Protein AF-A0A316YQV9-F1 (afdb_monomer_lite)

pLDDT: mean 88.63, std 12.21, range [48.88, 98.25]

Radius of gyration: 16.69 Å; chains: 1; bounding box: 30×43×46 Å

Organism: NCBI:txid215250

Secondary structure (DSSP, 8-state):
--GGGGTT-BTT-HHHHHHHHTTSTTS-S--PPEEEEETTEEEEEETTTTEEEEEETTEEEEEEEE-TTSSTTPPPPTTPSEEEEEEETTEEEEEEE-TT-BHHHHHHHH-S-SEEE--PPPTT--TTSS-SPPEEEEEEEEBSSS---EEEEEEEE-SSTTSGGGTT-TTTGGGPBEEEEEEEE--

Structure (mmCIF, N/CA/C/O backbone):
data_AF-A0A316YQV9-F1
#
_entry.id   AF-A0A316YQV9-F1
#
loop_
_atom_site.group_PDB
_atom_site.id
_atom_site.type_symbol
_atom_site.label_atom_id
_atom_site.label_alt_id
_atom_site.label_comp_id
_atom_site.label_asym_id
_atom_site.label_entity_id
_atom_site.label_seq_id
_atom_site.pdbx_PDB_ins_code
_atom_site.Cartn_x
_atom_site.Cartn_y
_atom_site.Cartn_z
_atom_site.occupancy
_atom_site.B_iso_or_equiv
_atom_site.auth_seq_id
_atom_site.auth_comp_id
_atom_site.auth_asym_id
_atom_site.auth_atom_id
_atom_site.pdbx_PDB_model_num
ATOM 1 N N . MET A 1 1 ? -1.631 -12.277 12.515 1.00 66.25 1 MET A N 1
ATOM 2 C CA . MET A 1 1 ? -2.769 -11.379 12.224 1.00 66.25 1 MET A CA 1
ATOM 3 C C . MET A 1 1 ? -2.633 -10.887 10.793 1.00 66.25 1 MET A C 1
ATOM 5 O O . MET A 1 1 ? -1.506 -10.611 10.401 1.00 66.25 1 MET A O 1
ATOM 9 N N . SER A 1 2 ? -3.713 -10.863 10.009 1.00 80.75 2 SER A N 1
ATOM 10 C CA . SER A 1 2 ? -3.658 -10.485 8.587 1.00 80.75 2 SER A CA 1
ATOM 11 C C . SER A 1 2 ? -3.814 -8.970 8.426 1.00 80.75 2 SER A C 1
ATOM 13 O O . SER A 1 2 ? -4.620 -8.371 9.124 1.00 80.75 2 SER A O 1
ATOM 15 N N . LEU A 1 3 ? -3.083 -8.347 7.498 1.00 88.31 3 LEU A N 1
ATOM 16 C CA . LEU A 1 3 ? -3.237 -6.918 7.170 1.00 88.31 3 LEU A CA 1
ATOM 17 C C . LEU A 1 3 ? -4.689 -6.558 6.822 1.00 88.31 3 LEU A C 1
ATOM 19 O O . LEU A 1 3 ? -5.206 -5.523 7.226 1.00 88.31 3 LEU A O 1
ATOM 23 N N . VAL A 1 4 ? -5.374 -7.472 6.138 1.00 88.00 4 VAL A N 1
ATOM 24 C CA . VAL A 1 4 ? -6.757 -7.314 5.672 1.00 88.00 4 VAL A CA 1
ATOM 25 C C . VAL A 1 4 ? -7.735 -7.118 6.824 1.00 88.00 4 VAL A C 1
ATOM 27 O O . VAL A 1 4 ? -8.726 -6.415 6.668 1.00 88.00 4 VAL A O 1
ATOM 30 N N . THR A 1 5 ? -7.463 -7.706 7.996 1.00 89.06 5 THR A N 1
ATOM 31 C CA . THR A 1 5 ? -8.377 -7.609 9.145 1.00 89.06 5 THR A CA 1
ATOM 32 C C . THR A 1 5 ? -8.382 -6.226 9.784 1.00 89.06 5 THR A C 1
ATOM 34 O O . THR A 1 5 ? -9.232 -5.974 10.631 1.00 89.06 5 THR A O 1
ATOM 37 N N . LEU A 1 6 ? -7.444 -5.346 9.411 1.00 92.94 6 LEU A N 1
ATOM 38 C CA . LEU A 1 6 ? -7.419 -3.956 9.864 1.00 92.94 6 LEU A CA 1
ATOM 39 C C . LEU A 1 6 ? -8.421 -3.088 9.104 1.00 92.94 6 LEU A C 1
ATOM 41 O O . LEU A 1 6 ? -8.930 -2.123 9.665 1.00 92.94 6 LEU A O 1
ATOM 45 N N . LEU A 1 7 ? -8.729 -3.430 7.851 1.00 93.75 7 LEU A N 1
ATOM 46 C CA . LEU A 1 7 ? -9.686 -2.675 7.051 1.00 93.75 7 LEU A CA 1
ATOM 47 C C . LEU A 1 7 ? -11.073 -2.713 7.706 1.00 93.75 7 LEU A C 1
ATOM 49 O O . LEU A 1 7 ? -11.566 -3.755 8.134 1.00 93.75 7 LEU A O 1
ATOM 53 N N . GLY A 1 8 ? -11.698 -1.544 7.809 1.00 93.81 8 GLY A N 1
ATOM 54 C CA . GLY A 1 8 ? -12.971 -1.327 8.487 1.00 93.81 8 GLY A CA 1
ATOM 55 C C . GLY A 1 8 ? -12.881 -1.210 10.011 1.00 93.81 8 GLY A C 1
ATOM 56 O O . GLY A 1 8 ? -13.879 -0.822 10.628 1.00 93.81 8 GLY A O 1
ATOM 57 N N . GLN A 1 9 ? -11.728 -1.494 10.628 1.00 95.31 9 GLN A N 1
ATOM 58 C CA . GLN A 1 9 ? -11.565 -1.407 12.079 1.00 95.31 9 GLN A CA 1
ATOM 59 C C . GLN A 1 9 ? -11.477 0.045 12.564 1.00 95.31 9 GLN A C 1
ATOM 61 O O . GLN A 1 9 ? -10.898 0.892 11.875 1.00 95.31 9 GLN A O 1
ATOM 66 N N . PRO A 1 10 ? -12.004 0.351 13.763 1.00 95.81 10 PRO A N 1
ATOM 67 C CA . PRO A 1 10 ? -11.754 1.623 14.428 1.00 95.81 10 PRO A CA 1
ATOM 68 C C . PRO A 1 10 ? -10.267 1.840 14.734 1.00 95.81 10 PRO A C 1
ATOM 70 O O . PRO A 1 10 ? -9.566 0.890 15.093 1.00 95.81 10 PRO A O 1
ATOM 73 N N . GLN A 1 11 ? -9.807 3.095 14.688 1.00 93.25 11 GLN A N 1
ATOM 74 C CA . GLN A 1 11 ? -8.416 3.461 15.007 1.00 93.25 11 GLN A CA 1
ATOM 75 C C . GLN A 1 11 ? -7.956 2.965 16.387 1.00 93.25 11 GLN A C 1
ATOM 77 O O . GLN A 1 11 ? -6.829 2.504 16.522 1.00 93.25 11 GLN A O 1
ATOM 82 N N . GLY A 1 12 ? -8.830 3.018 17.395 1.00 91.94 12 GLY A N 1
ATOM 83 C CA . GLY A 1 12 ? -8.538 2.557 18.759 1.00 91.94 12 GLY A CA 1
ATOM 84 C C . GLY A 1 12 ? -8.896 1.095 19.040 1.00 91.94 12 GLY A C 1
ATOM 85 O O . GLY A 1 12 ? -9.046 0.734 20.201 1.00 91.94 12 GLY A O 1
ATOM 86 N N . SER A 1 13 ? -9.130 0.271 18.014 1.00 95.00 13 SER A N 1
ATOM 87 C CA . SER A 1 13 ? -9.494 -1.136 18.219 1.00 95.00 13 SER A CA 1
ATOM 88 C C . SER A 1 13 ? -8.312 -1.980 18.698 1.00 95.00 13 SER A C 1
ATOM 90 O O . SER A 1 13 ? -7.167 -1.756 18.300 1.00 95.00 13 SER A O 1
ATOM 92 N N . ASP A 1 14 ? -8.603 -3.027 19.475 1.00 94.06 14 ASP A N 1
ATOM 93 C CA . ASP A 1 14 ? -7.601 -4.013 19.899 1.00 94.06 14 ASP A CA 1
ATOM 94 C C . ASP A 1 14 ? -6.888 -4.661 18.711 1.00 94.06 14 ASP A C 1
ATOM 96 O O . ASP A 1 14 ? -5.727 -5.045 18.824 1.00 94.06 14 ASP A O 1
ATOM 100 N N . ASP A 1 15 ? -7.577 -4.804 17.578 1.00 92.38 15 ASP A N 1
ATOM 101 C CA . ASP A 1 15 ? -7.009 -5.398 16.374 1.00 92.38 15 ASP A CA 1
ATOM 102 C C . ASP A 1 15 ? -5.923 -4.509 15.755 1.00 92.38 15 ASP A C 1
ATOM 104 O O . ASP A 1 15 ? -4.848 -5.004 15.407 1.00 92.38 15 ASP A O 1
ATOM 108 N N . VAL A 1 16 ? -6.171 -3.197 15.677 1.00 93.12 16 VAL A N 1
ATOM 109 C CA . VAL A 1 16 ? -5.185 -2.208 15.220 1.00 93.12 16 VAL A CA 1
ATOM 110 C C . VAL A 1 16 ? -4.011 -2.141 16.194 1.00 93.12 16 VAL A C 1
ATOM 112 O O . VAL A 1 16 ? -2.866 -2.274 15.764 1.00 93.12 16 VAL A O 1
ATOM 115 N N . SER A 1 17 ? -4.275 -2.044 17.499 1.00 91.94 17 SER A N 1
ATOM 116 C CA . SER A 1 17 ? -3.229 -2.006 18.530 1.00 91.94 17 SER A CA 1
ATOM 117 C C . SER A 1 17 ? -2.356 -3.264 18.513 1.00 91.94 17 SER A C 1
ATOM 119 O O . SER A 1 17 ? -1.134 -3.163 18.432 1.00 91.94 17 SER A O 1
ATOM 121 N N . ARG A 1 18 ? -2.962 -4.464 18.488 1.00 91.69 18 ARG A N 1
ATOM 122 C CA . ARG A 1 18 ? -2.229 -5.742 18.404 1.00 91.69 18 ARG A CA 1
ATOM 123 C C . ARG A 1 18 ? -1.365 -5.820 17.154 1.00 91.69 18 ARG A C 1
ATOM 125 O O . ARG A 1 18 ? -0.243 -6.323 17.214 1.00 91.69 18 ARG A O 1
ATOM 132 N N . PHE A 1 19 ? -1.872 -5.346 16.018 1.00 92.75 19 PHE A N 1
ATOM 133 C CA . PHE A 1 19 ? -1.085 -5.316 14.796 1.00 92.75 19 PHE A CA 1
ATOM 134 C C . PHE A 1 19 ? 0.103 -4.355 14.911 1.00 92.75 19 PHE A C 1
ATOM 136 O O . PHE A 1 19 ? 1.217 -4.764 14.589 1.00 92.75 19 PHE A O 1
ATOM 143 N N . ILE A 1 20 ? -0.106 -3.134 15.409 1.00 92.25 20 ILE A N 1
ATOM 144 C CA . ILE A 1 20 ? 0.949 -2.127 15.586 1.00 92.25 20 ILE A CA 1
ATOM 145 C C . ILE A 1 20 ? 2.058 -2.657 16.499 1.00 92.25 20 ILE A C 1
ATOM 147 O O . ILE A 1 20 ? 3.212 -2.683 16.083 1.00 92.25 20 ILE A O 1
ATOM 151 N N . THR A 1 21 ? 1.717 -3.186 17.680 1.00 90.81 21 THR A N 1
ATOM 152 C CA . THR A 1 21 ? 2.691 -3.802 18.601 1.00 90.81 21 THR A CA 1
ATOM 153 C C . THR A 1 21 ? 3.470 -4.925 17.925 1.00 90.81 21 THR A C 1
ATOM 155 O O . THR A 1 21 ? 4.669 -5.084 18.130 1.00 90.81 21 THR A O 1
ATOM 158 N N . SER A 1 22 ? 2.807 -5.698 17.062 1.00 91.44 22 SER A N 1
ATOM 159 C CA . SER A 1 22 ? 3.452 -6.808 16.371 1.00 91.44 22 SER A CA 1
ATOM 160 C C . SER A 1 22 ? 4.460 -6.388 15.291 1.00 91.44 22 SER A C 1
ATOM 162 O O . SER A 1 22 ? 5.083 -7.279 14.715 1.00 91.44 22 SER A O 1
ATOM 164 N N . LEU A 1 23 ? 4.582 -5.094 14.957 1.00 90.75 23 LEU A N 1
ATOM 165 C CA . LEU A 1 23 ? 5.599 -4.575 14.032 1.00 90.75 23 LEU A CA 1
ATOM 166 C C . LEU A 1 23 ? 6.984 -4.451 14.688 1.00 90.75 23 LEU A C 1
ATOM 168 O O . LEU A 1 23 ? 7.975 -4.478 13.962 1.00 90.75 23 LEU A O 1
ATOM 172 N N . SER A 1 24 ? 7.056 -4.368 16.021 1.00 85.94 24 SER A N 1
ATOM 173 C CA . SER A 1 24 ? 8.319 -4.368 16.765 1.00 85.94 24 SER A CA 1
ATOM 174 C C . SER A 1 24 ? 9.029 -5.713 16.628 1.00 85.94 24 SER A C 1
ATOM 176 O O . SER A 1 24 ? 8.455 -6.758 16.938 1.00 85.94 24 SER A O 1
ATOM 178 N N . SER A 1 25 ? 10.296 -5.690 16.210 1.00 68.81 25 SER A N 1
ATOM 179 C CA . SER A 1 25 ? 11.142 -6.883 16.054 1.00 68.81 25 SER A CA 1
ATOM 180 C C . SER A 1 25 ? 11.357 -7.658 17.358 1.00 68.81 25 SER A C 1
ATOM 182 O O . SER A 1 25 ? 11.486 -8.879 17.314 1.00 68.81 25 SER A O 1
ATOM 184 N N . ASP A 1 26 ? 11.330 -6.967 18.502 1.00 61.91 26 ASP A N 1
ATOM 185 C CA . ASP A 1 26 ? 11.661 -7.540 19.815 1.00 61.91 26 ASP A CA 1
ATOM 186 C C . ASP A 1 26 ? 10.435 -7.774 20.714 1.00 61.91 26 ASP A C 1
ATOM 188 O O . ASP A 1 26 ? 10.574 -8.226 21.846 1.00 61.91 26 ASP A O 1
ATOM 192 N N . GLY A 1 27 ? 9.222 -7.458 20.242 1.00 56.97 27 GLY A N 1
ATOM 193 C CA . GLY A 1 27 ? 7.980 -7.611 21.017 1.00 56.97 27 GLY A CA 1
ATOM 194 C C . GLY A 1 27 ? 7.844 -6.716 22.262 1.00 56.97 27 GLY A C 1
ATOM 195 O O . GLY A 1 27 ? 6.796 -6.761 22.898 1.00 56.97 27 GLY A O 1
ATOM 196 N N . ASP A 1 28 ? 8.860 -5.906 22.579 1.00 54.47 28 ASP A N 1
ATOM 197 C CA . ASP A 1 28 ? 8.975 -5.117 23.821 1.00 54.47 28 ASP A CA 1
ATOM 198 C 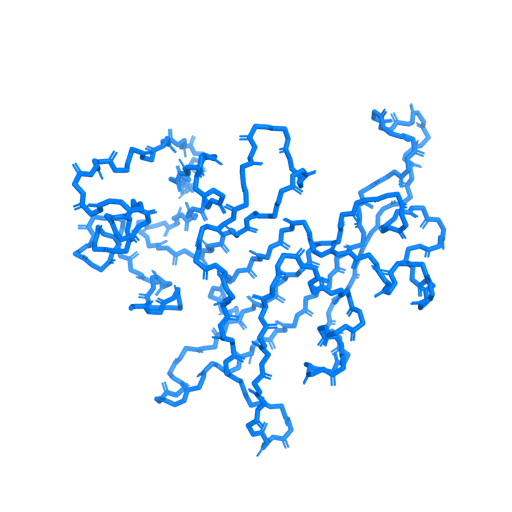C . ASP A 1 28 ? 9.102 -3.595 23.571 1.00 54.47 28 ASP A C 1
ATOM 200 O O . ASP A 1 28 ? 9.344 -2.810 24.482 1.00 54.47 28 ASP A O 1
ATOM 204 N N . GLY A 1 29 ? 8.958 -3.159 22.313 1.00 64.62 29 GLY A N 1
ATOM 205 C CA . GLY A 1 29 ? 9.002 -1.746 21.925 1.00 64.62 29 GLY A CA 1
ATOM 206 C C . GLY A 1 29 ? 7.620 -1.200 21.577 1.00 64.62 29 GLY A C 1
ATOM 207 O O . GLY A 1 29 ? 6.919 -1.791 20.750 1.00 64.62 29 GLY A O 1
ATOM 208 N N . ASP A 1 30 ? 7.255 -0.053 22.152 1.00 77.19 30 ASP A N 1
ATOM 209 C CA . ASP A 1 30 ? 6.085 0.713 21.721 1.00 77.19 30 ASP A CA 1
ATOM 210 C C . ASP A 1 30 ? 6.327 1.261 20.308 1.00 77.19 30 ASP A C 1
ATOM 212 O O . ASP A 1 30 ? 7.205 2.095 20.075 1.00 77.19 30 ASP A O 1
ATOM 216 N N . VAL A 1 31 ? 5.545 0.781 19.338 1.00 87.00 31 VAL A N 1
ATOM 217 C CA . VAL A 1 31 ? 5.539 1.349 17.987 1.00 87.00 31 VAL A CA 1
ATOM 218 C C . VAL A 1 31 ? 4.699 2.613 18.006 1.00 87.00 31 VAL A C 1
ATOM 220 O O . VAL A 1 31 ? 3.469 2.566 17.990 1.00 87.00 31 VAL A O 1
ATOM 223 N N . GLU A 1 32 ? 5.369 3.758 18.013 1.00 87.88 32 GLU A N 1
ATOM 224 C CA . GLU A 1 32 ? 4.699 5.045 17.901 1.00 87.88 32 GLU A CA 1
ATOM 225 C C . GLU A 1 32 ? 4.292 5.309 16.442 1.00 87.88 32 GLU A C 1
ATOM 227 O O . GLU A 1 32 ? 5.115 5.275 15.517 1.00 87.88 32 GLU A O 1
ATOM 232 N N . LEU A 1 33 ? 2.999 5.572 16.228 1.00 93.31 33 LEU A N 1
ATOM 233 C CA . LEU A 1 33 ? 2.487 6.056 14.950 1.00 93.31 33 LEU A CA 1
ATOM 234 C C . LEU A 1 33 ? 2.386 7.581 14.981 1.00 93.31 33 LEU A C 1
ATOM 236 O O . LEU A 1 33 ? 1.663 8.151 15.795 1.00 93.31 33 LEU A O 1
ATOM 240 N N . ALA A 1 34 ? 3.036 8.242 14.028 1.00 95.88 34 ALA A N 1
ATOM 241 C CA . ALA A 1 34 ? 2.819 9.654 13.769 1.00 95.88 34 ALA A CA 1
ATOM 242 C C . ALA A 1 34 ? 1.417 9.859 13.175 1.00 95.88 34 ALA A C 1
ATOM 244 O O . ALA A 1 34 ? 1.110 9.327 12.099 1.00 95.88 34 ALA A O 1
ATOM 245 N N . VAL A 1 35 ? 0.591 10.650 13.865 1.00 96.56 35 VAL A N 1
ATOM 246 C CA . VAL A 1 35 ? -0.779 10.975 13.451 1.00 96.56 35 VAL A CA 1
ATOM 247 C C . VAL A 1 35 ? -0.815 12.318 12.719 1.00 96.56 35 VAL A C 1
ATOM 249 O O . VAL A 1 35 ? -0.251 13.307 13.187 1.00 96.56 35 VAL A O 1
ATOM 252 N N . LYS A 1 36 ? -1.482 12.361 11.563 1.00 96.81 36 LYS A N 1
ATOM 253 C CA . LYS A 1 36 ? -1.760 13.587 10.801 1.00 96.81 36 LYS A CA 1
ATOM 254 C C . LYS A 1 36 ? -3.230 13.637 10.409 1.00 96.81 36 LYS A C 1
ATOM 256 O O . LYS A 1 36 ? -3.746 12.673 9.854 1.00 96.81 36 LYS A O 1
ATOM 261 N N . GLU A 1 37 ? -3.879 14.769 10.644 1.00 95.94 37 GLU A N 1
ATOM 262 C CA . GLU A 1 37 ? -5.308 14.949 10.385 1.00 95.94 37 GLU A CA 1
ATOM 263 C C . GLU A 1 37 ? -5.544 15.907 9.214 1.00 95.94 37 GLU A C 1
ATOM 265 O O . GLU A 1 37 ? -5.004 17.013 9.167 1.00 95.94 37 GLU A O 1
ATOM 270 N N . TYR A 1 38 ? -6.384 15.471 8.280 1.00 93.50 38 TYR A N 1
ATOM 271 C CA . TYR A 1 38 ? -6.867 16.222 7.127 1.00 93.50 38 TYR A CA 1
ATOM 272 C C . TYR A 1 38 ? -8.366 15.937 6.972 1.00 93.50 38 TYR A C 1
ATOM 274 O O . TYR A 1 38 ? -8.732 15.047 6.205 1.00 93.50 38 TYR A O 1
ATOM 282 N N . PRO A 1 39 ? -9.251 16.638 7.707 1.00 91.75 39 PRO A N 1
ATOM 283 C CA . PRO A 1 39 ? -10.670 16.297 7.762 1.00 91.75 39 PRO A CA 1
ATOM 284 C C . PRO A 1 39 ? -11.294 16.084 6.369 1.00 91.75 39 PRO A C 1
ATOM 286 O O . PRO A 1 39 ? -11.125 16.949 5.504 1.00 91.75 39 PRO A O 1
ATOM 289 N N . PRO A 1 40 ? -12.008 14.961 6.136 1.00 93.25 40 PRO A N 1
ATOM 290 C CA . PRO A 1 40 ? -12.483 13.962 7.112 1.00 93.25 40 PRO A CA 1
ATOM 291 C C . PRO A 1 40 ? -11.531 12.771 7.372 1.00 93.25 40 PRO A C 1
ATOM 293 O O . PRO A 1 40 ? -11.956 11.764 7.942 1.00 93.25 40 PRO A O 1
ATOM 296 N N . VAL A 1 41 ? -10.275 12.861 6.938 1.00 96.25 41 VAL A N 1
ATOM 297 C CA . VAL A 1 41 ? -9.299 11.766 6.923 1.00 96.25 41 VAL A CA 1
ATOM 298 C C . VAL A 1 41 ? -8.228 11.946 8.002 1.00 96.25 41 VAL A C 1
ATOM 300 O O . VAL A 1 41 ? -7.713 13.042 8.209 1.00 96.25 41 VAL A O 1
ATOM 303 N N . THR A 1 42 ? -7.832 10.852 8.645 1.00 97.50 42 THR A N 1
ATOM 304 C CA . THR A 1 42 ? -6.701 10.796 9.578 1.00 97.50 42 THR A CA 1
ATOM 305 C C . THR A 1 42 ? -5.713 9.739 9.112 1.00 97.50 42 THR A C 1
ATOM 307 O O . THR A 1 42 ? -6.103 8.622 8.793 1.00 97.50 42 THR A O 1
ATOM 310 N N . TYR A 1 43 ? -4.426 10.063 9.104 1.00 97.56 43 TYR A N 1
ATOM 311 C CA . TYR A 1 43 ? -3.350 9.118 8.827 1.00 97.56 43 TYR A CA 1
ATOM 312 C C . TYR A 1 43 ? -2.614 8.784 10.116 1.00 97.56 43 TYR A C 1
ATOM 314 O O . TYR A 1 43 ? -2.213 9.696 10.834 1.00 97.56 43 TYR A O 1
ATOM 322 N N . ALA A 1 44 ? -2.387 7.500 10.381 1.00 97.38 44 ALA A N 1
ATOM 323 C CA . ALA A 1 44 ? -1.486 7.026 11.426 1.00 97.38 44 ALA A CA 1
ATOM 324 C C . ALA A 1 44 ? -0.365 6.216 10.765 1.00 97.38 44 ALA A C 1
ATOM 326 O O . ALA A 1 44 ? -0.622 5.196 10.130 1.00 97.38 44 ALA A O 1
ATOM 327 N N . SER A 1 45 ? 0.874 6.691 10.863 1.00 97.12 45 SER A N 1
ATOM 328 C CA . SER A 1 45 ? 1.983 6.183 10.046 1.00 97.12 45 SER A CA 1
ATOM 329 C C . SER A 1 45 ? 3.252 5.941 10.848 1.00 97.12 45 SER A C 1
ATOM 331 O O . SER A 1 45 ? 3.554 6.679 11.781 1.00 97.12 45 SER A O 1
ATOM 333 N N . SER A 1 46 ? 4.031 4.938 10.452 1.00 96.31 46 SER A N 1
ATOM 334 C CA . SER A 1 46 ? 5.381 4.714 10.965 1.00 96.31 46 SER A CA 1
ATOM 335 C C . SER A 1 46 ? 6.336 4.535 9.797 1.00 96.31 46 SER A C 1
ATOM 337 O O . SER A 1 46 ? 6.334 3.502 9.126 1.00 96.31 46 SER A O 1
ATOM 339 N N . GLN A 1 47 ? 7.168 5.551 9.560 1.00 95.31 47 GLN A N 1
ATOM 340 C CA . GLN A 1 47 ? 8.188 5.494 8.511 1.00 95.31 47 GLN A CA 1
ATOM 341 C C . GLN A 1 47 ? 9.223 4.404 8.800 1.00 95.31 47 GLN A C 1
ATOM 343 O O . GLN A 1 47 ? 9.640 3.699 7.885 1.00 95.31 47 GLN A O 1
ATOM 348 N N . GLU A 1 48 ? 9.561 4.209 10.077 1.00 94.75 48 GLU A N 1
ATOM 349 C CA . GLU A 1 48 ? 10.496 3.181 10.543 1.00 94.75 48 GLU A CA 1
ATOM 350 C C . GLU A 1 48 ? 9.999 1.751 10.286 1.00 94.75 48 GLU A C 1
ATOM 352 O O . GLU A 1 48 ? 10.811 0.850 10.096 1.00 94.75 48 GLU A O 1
ATOM 357 N N . HIS A 1 49 ? 8.679 1.552 10.219 1.00 95.75 49 HIS A N 1
ATOM 358 C CA . HIS A 1 49 ? 8.060 0.252 9.941 1.00 95.75 49 HIS A CA 1
ATOM 359 C C . HIS A 1 49 ? 7.406 0.185 8.556 1.00 95.75 49 HIS A C 1
ATOM 361 O O . HIS A 1 49 ? 6.675 -0.762 8.271 1.00 95.75 49 HIS A O 1
ATOM 367 N N . GLY A 1 50 ? 7.634 1.179 7.693 1.00 96.31 50 GLY A N 1
ATOM 368 C CA . GLY A 1 50 ? 7.154 1.155 6.315 1.00 96.31 50 GLY A CA 1
ATOM 369 C C . GLY A 1 50 ? 5.637 1.007 6.179 1.00 96.31 50 GLY A C 1
ATOM 370 O O . GLY A 1 50 ? 5.195 0.280 5.293 1.00 96.31 50 GLY A O 1
ATOM 371 N N . ILE A 1 51 ? 4.838 1.631 7.055 1.00 97.19 51 ILE A N 1
ATOM 372 C CA . ILE A 1 51 ? 3.373 1.494 7.028 1.00 97.19 51 ILE A CA 1
ATOM 373 C C . ILE A 1 51 ? 2.630 2.811 7.280 1.00 97.19 51 ILE A C 1
ATOM 375 O O . ILE A 1 51 ? 3.015 3.606 8.141 1.00 97.19 51 ILE A O 1
ATOM 379 N N . SER A 1 52 ? 1.534 3.021 6.553 1.00 97.94 52 SER A N 1
ATOM 380 C CA . SER A 1 52 ? 0.556 4.085 6.788 1.00 97.94 52 SER A CA 1
ATOM 381 C C . SER A 1 52 ? -0.852 3.501 6.855 1.00 97.94 52 SER A C 1
ATOM 383 O O . SER A 1 52 ? -1.226 2.689 6.014 1.00 97.94 52 SER A O 1
ATOM 385 N N . LEU A 1 53 ? -1.640 3.912 7.844 1.00 97.94 53 LEU A N 1
ATOM 386 C CA . LEU A 1 53 ? -3.054 3.577 7.979 1.00 97.94 53 LEU A CA 1
ATOM 387 C C . LEU A 1 53 ? -3.877 4.838 7.723 1.00 97.94 53 LEU A C 1
ATOM 389 O O . LEU A 1 53 ? -3.699 5.839 8.418 1.00 97.94 53 LEU A O 1
ATOM 393 N N . GLN A 1 54 ? -4.790 4.786 6.757 1.00 98.00 54 GLN A N 1
ATOM 394 C CA . GLN A 1 54 ? -5.749 5.851 6.489 1.00 98.00 54 GLN A CA 1
ATOM 395 C C . GLN A 1 54 ? -7.080 5.528 7.162 1.00 98.00 54 GLN A C 1
ATOM 397 O O . GLN A 1 54 ? -7.679 4.484 6.902 1.00 98.00 54 GLN A O 1
ATOM 402 N N . PHE A 1 55 ? -7.577 6.452 7.973 1.00 97.31 55 PHE A N 1
ATOM 403 C CA . PHE A 1 55 ? -8.878 6.393 8.620 1.00 97.31 55 PHE A CA 1
ATOM 404 C C . PHE A 1 55 ? -9.803 7.454 8.040 1.00 97.31 55 PHE A C 1
ATOM 406 O O . PHE A 1 55 ? -9.432 8.617 7.933 1.00 97.31 55 PHE A O 1
ATOM 413 N N . GLU A 1 56 ? -11.030 7.066 7.724 1.00 96.31 56 GLU A N 1
ATOM 414 C CA . GLU A 1 56 ? -12.109 7.980 7.358 1.00 96.31 56 GLU A CA 1
ATOM 415 C C . GLU A 1 56 ? -13.330 7.619 8.195 1.00 96.31 56 GLU A C 1
ATOM 417 O O . GLU A 1 56 ? -13.628 6.435 8.389 1.00 96.31 56 GLU A O 1
ATOM 422 N N . GLN A 1 57 ? -14.006 8.629 8.752 1.00 93.75 57 GLN A N 1
ATOM 423 C CA . GLN A 1 57 ? -15.120 8.421 9.690 1.00 93.75 57 GLN A CA 1
ATOM 424 C C . GLN A 1 57 ? -14.739 7.477 10.853 1.00 93.75 57 GLN A C 1
ATOM 426 O O . GLN A 1 57 ? -15.541 6.673 11.328 1.00 93.75 57 GLN A O 1
ATOM 431 N N . GLY A 1 58 ? -13.477 7.549 11.291 1.00 92.88 58 GLY A N 1
ATOM 432 C CA . GLY A 1 58 ? -12.927 6.745 12.383 1.00 92.88 58 GLY A CA 1
ATOM 433 C C . GLY A 1 58 ? -12.627 5.281 12.044 1.00 92.88 58 GLY A C 1
ATOM 434 O O . GLY A 1 58 ? -12.207 4.552 12.941 1.00 92.88 58 GLY A O 1
ATOM 435 N N . ARG A 1 59 ? -12.812 4.835 10.793 1.00 96.00 59 ARG A N 1
ATOM 436 C CA . ARG A 1 59 ? -12.546 3.455 10.347 1.00 96.00 59 ARG A CA 1
ATOM 437 C C . ARG A 1 59 ? -11.412 3.397 9.336 1.00 96.00 59 ARG A C 1
ATOM 439 O O . ARG A 1 59 ? -11.322 4.265 8.474 1.00 96.00 59 ARG A O 1
ATOM 446 N N . CYS A 1 60 ? -10.574 2.367 9.426 1.00 96.62 60 CYS A N 1
ATOM 447 C CA . CYS A 1 60 ? -9.470 2.160 8.495 1.00 96.62 60 CYS A CA 1
ATOM 448 C C . CYS A 1 60 ? -10.012 1.874 7.087 1.00 96.62 60 CYS A C 1
ATOM 450 O O . CYS A 1 60 ? -10.682 0.865 6.874 1.00 96.62 60 CYS A O 1
ATOM 452 N N . GLN A 1 61 ? -9.744 2.770 6.143 1.00 96.44 61 GLN A N 1
ATOM 453 C CA . GLN A 1 61 ? -10.168 2.647 4.748 1.00 96.44 61 GLN A CA 1
ATOM 454 C C . GLN A 1 61 ? -9.064 2.107 3.854 1.00 96.44 61 GLN A C 1
ATOM 456 O O . GLN A 1 61 ? -9.362 1.398 2.895 1.00 96.44 61 GLN A O 1
ATOM 461 N N . ALA A 1 62 ? -7.810 2.450 4.159 1.00 97.00 62 ALA A N 1
ATOM 462 C CA . ALA A 1 62 ? -6.665 2.038 3.370 1.00 97.00 62 ALA A CA 1
ATOM 463 C C . ALA A 1 62 ? -5.421 1.797 4.229 1.00 97.00 62 ALA A C 1
ATOM 465 O O . ALA A 1 62 ? -5.264 2.373 5.310 1.00 97.00 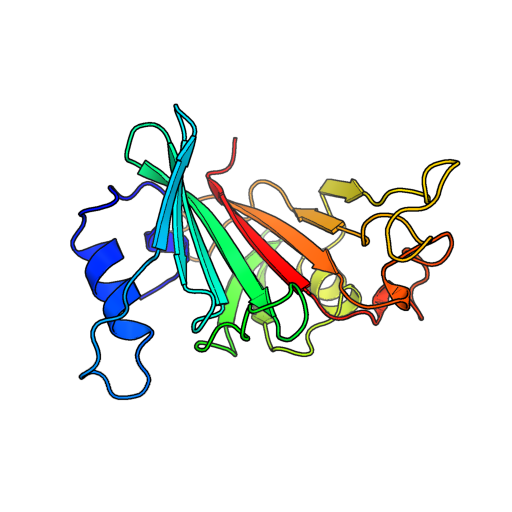62 ALA A O 1
ATOM 466 N N . ILE A 1 63 ? -4.544 0.937 3.724 1.00 97.50 63 ILE A N 1
ATOM 467 C CA . ILE A 1 63 ? -3.260 0.575 4.314 1.00 97.50 63 ILE A CA 1
ATOM 468 C C . ILE A 1 63 ? -2.210 0.678 3.218 1.00 97.50 63 ILE A C 1
ATOM 470 O O . ILE A 1 63 ? -2.297 -0.059 2.237 1.00 97.50 63 ILE A O 1
ATOM 474 N N . ASP A 1 64 ? -1.206 1.524 3.419 1.00 98.25 64 ASP A N 1
ATOM 475 C CA . ASP A 1 64 ? -0.038 1.601 2.547 1.00 98.25 64 ASP A CA 1
ATOM 476 C C . ASP A 1 64 ? 1.135 0.868 3.189 1.00 98.25 64 ASP A C 1
ATOM 478 O O . ASP A 1 64 ? 1.490 1.123 4.342 1.00 98.25 64 ASP A O 1
ATOM 482 N N . LEU A 1 65 ? 1.763 -0.014 2.420 1.00 98.00 65 LEU A N 1
ATOM 483 C CA . LEU A 1 65 ? 3.022 -0.668 2.743 1.00 98.00 65 LEU A CA 1
ATOM 484 C C . LEU A 1 65 ? 4.113 -0.061 1.875 1.00 98.00 65 LEU A C 1
ATOM 486 O O . LEU A 1 65 ? 3.940 0.080 0.664 1.00 98.00 65 LEU A O 1
ATOM 490 N N . TYR A 1 66 ? 5.255 0.238 2.476 1.00 98.06 66 TYR A N 1
ATOM 491 C CA . TYR A 1 66 ? 6.389 0.836 1.791 1.00 98.06 66 TYR A CA 1
ATOM 492 C C . TYR A 1 66 ? 7.520 -0.170 1.635 1.00 98.06 66 TYR A C 1
ATOM 494 O O . TYR A 1 66 ? 7.831 -0.955 2.531 1.00 98.06 66 TYR A O 1
ATOM 502 N N . ASN A 1 67 ? 8.164 -0.109 0.479 1.00 97.56 67 ASN A N 1
ATOM 503 C CA . ASN A 1 67 ? 9.425 -0.774 0.214 1.00 97.56 67 ASN A CA 1
ATOM 504 C C . ASN A 1 67 ? 10.588 0.196 0.464 1.00 97.56 67 ASN A C 1
ATOM 506 O O . ASN A 1 67 ? 10.432 1.419 0.402 1.00 97.56 67 ASN A O 1
ATOM 510 N N . GLU A 1 68 ? 11.787 -0.338 0.675 1.00 93.50 68 GLU A N 1
ATOM 511 C CA . GLU A 1 68 ? 12.987 0.472 0.871 1.00 93.50 68 GLU A CA 1
ATOM 512 C C . GLU A 1 68 ? 13.213 1.443 -0.299 1.00 93.50 68 GLU A C 1
ATOM 514 O O . GLU A 1 68 ? 13.162 1.063 -1.471 1.00 93.50 68 GLU A O 1
ATOM 519 N N . GLY A 1 69 ? 13.458 2.719 0.003 1.00 89.25 69 GLY A N 1
ATOM 520 C CA . GLY A 1 69 ? 13.733 3.732 -1.019 1.00 89.25 69 GLY A CA 1
ATOM 521 C C . GLY A 1 69 ? 12.519 4.150 -1.858 1.00 89.25 69 GLY A C 1
ATOM 522 O O . GLY A 1 69 ? 12.688 4.893 -2.824 1.00 89.25 69 GLY A O 1
ATOM 523 N N . ALA A 1 70 ? 11.304 3.716 -1.505 1.00 90.00 70 ALA A N 1
ATOM 524 C CA . ALA A 1 70 ? 10.077 4.186 -2.149 1.00 90.00 70 ALA A CA 1
ATOM 525 C C . ALA A 1 70 ? 9.819 5.680 -1.887 1.00 90.00 70 ALA A C 1
ATOM 527 O O . ALA A 1 70 ? 9.436 6.421 -2.791 1.00 90.00 70 ALA A O 1
ATOM 528 N N . ALA A 1 71 ? 10.086 6.133 -0.660 1.00 89.19 71 ALA A N 1
ATOM 529 C CA . ALA A 1 71 ? 9.960 7.522 -0.241 1.00 89.19 71 ALA A CA 1
ATOM 530 C C . ALA A 1 71 ? 11.043 7.877 0.788 1.00 89.19 71 ALA A C 1
ATOM 532 O O . ALA A 1 71 ? 11.507 7.031 1.552 1.00 89.19 71 ALA A O 1
ATOM 533 N N . LYS A 1 72 ? 11.462 9.148 0.822 1.00 91.06 72 LYS A N 1
ATOM 534 C CA . LYS A 1 72 ? 12.509 9.613 1.745 1.00 91.06 72 LYS A CA 1
ATOM 535 C C . LYS A 1 72 ? 12.077 9.385 3.198 1.00 91.06 72 LYS A C 1
ATOM 537 O O . LYS A 1 72 ? 11.030 9.883 3.599 1.00 91.06 72 LYS A O 1
ATOM 542 N N . GLY A 1 73 ? 12.911 8.684 3.966 1.00 92.38 73 GLY A N 1
ATOM 543 C CA . GLY A 1 73 ? 12.675 8.376 5.382 1.00 92.38 73 GLY A CA 1
ATOM 544 C C . GLY A 1 73 ? 11.895 7.084 5.631 1.00 92.38 73 GLY A C 1
ATOM 545 O O . GLY A 1 73 ? 11.933 6.577 6.743 1.00 92.38 73 GLY A O 1
ATOM 546 N N . TRP A 1 74 ? 11.252 6.510 4.612 1.00 94.94 74 TRP A N 1
ATOM 547 C CA . TRP A 1 74 ? 10.481 5.278 4.762 1.00 94.94 74 TRP A CA 1
ATOM 548 C C . TRP A 1 74 ? 11.372 4.043 4.633 1.00 94.94 74 TRP A C 1
ATOM 550 O O . TRP A 1 74 ? 12.092 3.878 3.642 1.00 94.94 74 TRP A O 1
ATOM 560 N N . LYS A 1 75 ? 11.304 3.171 5.638 1.00 96.06 75 LYS A N 1
ATOM 561 C CA . LYS A 1 75 ? 11.918 1.843 5.632 1.00 96.06 75 LYS A CA 1
ATOM 562 C C . LYS A 1 75 ? 10.997 0.822 4.968 1.00 96.06 75 LYS A C 1
ATOM 564 O O . LYS A 1 75 ? 9.828 1.090 4.697 1.00 96.06 75 LYS A O 1
ATOM 569 N N . CYS A 1 76 ? 11.557 -0.350 4.688 1.00 96.81 76 CYS A N 1
ATOM 570 C CA . CYS A 1 76 ? 10.795 -1.475 4.168 1.00 96.81 76 CYS A CA 1
ATOM 571 C C . CYS A 1 76 ? 9.851 -2.028 5.241 1.00 96.81 76 CYS A C 1
ATOM 573 O O . CYS A 1 76 ? 10.236 -2.138 6.406 1.00 96.81 76 CYS A O 1
ATOM 575 N N . PHE A 1 77 ? 8.640 -2.408 4.841 1.00 96.50 77 PHE A N 1
ATOM 576 C CA . PHE A 1 77 ? 7.683 -3.072 5.714 1.00 96.50 77 PHE A CA 1
ATOM 577 C C . PHE A 1 77 ? 8.302 -4.344 6.336 1.00 96.50 77 PHE A C 1
ATOM 579 O O . PHE A 1 77 ? 8.711 -5.248 5.601 1.00 96.50 77 PHE A O 1
ATOM 586 N N . PRO A 1 78 ? 8.378 -4.462 7.676 1.00 94.62 78 PRO A N 1
ATOM 587 C CA . PRO A 1 78 ? 9.209 -5.472 8.336 1.00 94.62 78 PRO A CA 1
ATOM 588 C C . PRO A 1 78 ? 8.621 -6.888 8.308 1.00 94.62 78 PRO A C 1
ATOM 590 O O . PRO A 1 78 ? 9.299 -7.834 8.692 1.00 94.62 78 PRO A O 1
ATOM 593 N N . LYS A 1 79 ? 7.370 -7.066 7.860 1.00 93.81 79 LYS A N 1
ATOM 594 C CA . LYS A 1 79 ? 6.695 -8.378 7.812 1.00 93.81 79 LYS A CA 1
ATOM 595 C C . LYS A 1 79 ? 6.679 -9.011 6.423 1.00 93.81 79 LYS A C 1
ATOM 597 O O . LYS A 1 79 ? 5.728 -9.709 6.075 1.00 93.81 79 LYS A O 1
ATOM 602 N N . LEU A 1 80 ? 7.712 -8.747 5.628 1.00 94.50 80 LEU A N 1
ATOM 603 C CA . LEU A 1 80 ? 7.963 -9.477 4.389 1.00 94.50 80 LEU A CA 1
ATOM 604 C C . LEU A 1 80 ? 8.738 -10.781 4.690 1.00 94.50 80 LEU A C 1
ATOM 606 O O . LEU A 1 80 ? 9.576 -10.780 5.592 1.00 94.50 80 LEU A O 1
ATOM 610 N N . PRO A 1 81 ? 8.507 -11.877 3.942 1.00 95.81 81 PRO A N 1
ATOM 611 C CA . PRO A 1 81 ? 7.534 -12.003 2.859 1.00 95.81 81 PRO A CA 1
ATOM 612 C C . PRO A 1 81 ? 6.083 -11.977 3.358 1.00 95.81 81 PRO A C 1
ATOM 614 O O . PRO A 1 81 ? 5.738 -12.626 4.345 1.00 95.81 81 PRO A O 1
ATOM 617 N N . TRP A 1 82 ? 5.215 -11.258 2.646 1.00 92.94 82 TRP A N 1
ATOM 618 C CA . TRP A 1 82 ? 3.781 -11.239 2.921 1.00 92.94 82 TRP A CA 1
ATOM 619 C C . TRP A 1 82 ? 3.037 -12.099 1.900 1.00 92.94 82 TRP A C 1
ATOM 621 O O . TRP A 1 82 ? 3.174 -11.913 0.696 1.00 92.94 82 TRP A O 1
ATOM 631 N N . THR A 1 83 ? 2.244 -13.059 2.375 1.00 91.62 83 THR A N 1
ATOM 632 C CA . THR A 1 83 ? 1.437 -13.923 1.506 1.00 91.62 83 THR A CA 1
ATOM 633 C C . THR A 1 83 ? 0.046 -13.334 1.294 1.00 91.62 83 THR A C 1
ATOM 635 O O . THR A 1 83 ? -0.731 -13.189 2.241 1.00 91.62 83 THR A O 1
ATOM 638 N N . LEU A 1 84 ? -0.274 -13.044 0.036 1.00 88.69 84 LEU A N 1
ATOM 639 C CA . LEU A 1 84 ? -1.598 -12.674 -0.434 1.00 88.69 84 LEU A CA 1
ATOM 640 C C . LEU A 1 84 ? -2.243 -13.892 -1.098 1.00 88.69 84 LEU A C 1
ATOM 642 O O . LEU A 1 84 ? -1.873 -14.269 -2.210 1.00 88.69 84 LEU A O 1
ATOM 646 N N . THR A 1 85 ? -3.224 -14.493 -0.436 1.00 89.00 85 THR A N 1
ATOM 647 C CA . THR A 1 85 ? -4.046 -15.537 -1.054 1.00 89.00 85 THR A CA 1
ATOM 648 C C . THR A 1 85 ? -5.312 -14.901 -1.618 1.00 89.00 85 THR A C 1
ATOM 650 O O . THR A 1 85 ? -6.037 -14.209 -0.898 1.00 89.00 85 THR A O 1
ATOM 653 N N . THR A 1 86 ? -5.577 -15.118 -2.903 1.00 86.69 86 THR A N 1
ATOM 654 C CA . THR A 1 86 ? -6.715 -14.537 -3.622 1.00 86.69 86 THR A CA 1
ATOM 655 C C . THR A 1 86 ? -7.367 -15.536 -4.577 1.00 86.69 86 THR A C 1
ATOM 657 O O . THR A 1 86 ? -6.803 -16.590 -4.838 1.00 86.69 86 THR A O 1
ATOM 660 N N . SER A 1 87 ? -8.560 -15.237 -5.094 1.00 83.62 87 SER A N 1
ATOM 661 C CA . SER A 1 87 ? -9.206 -16.018 -6.153 1.00 83.62 87 SER A CA 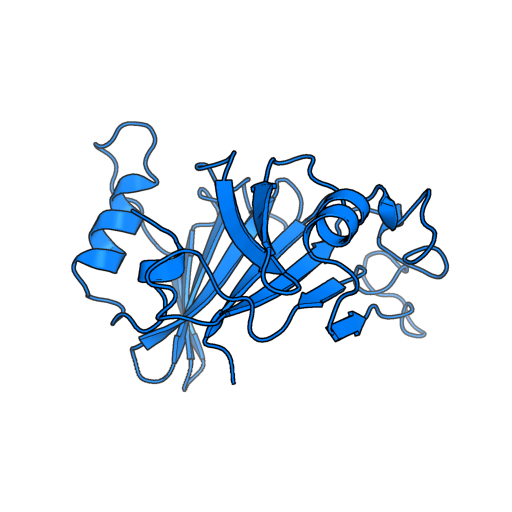1
ATOM 662 C C . SER A 1 87 ? -9.230 -15.223 -7.455 1.00 83.62 87 SER A C 1
ATOM 664 O O . SER A 1 87 ? -9.871 -14.173 -7.530 1.00 83.62 87 SER A O 1
ATOM 666 N N . VAL A 1 88 ? -8.563 -15.740 -8.487 1.00 78.62 88 VAL A N 1
ATOM 667 C CA . VAL A 1 88 ? -8.553 -15.176 -9.844 1.00 78.62 88 VAL A CA 1
ATOM 668 C C . VAL A 1 88 ? -9.181 -16.199 -10.782 1.00 78.62 88 VAL A C 1
ATOM 670 O O . VAL A 1 88 ? -8.694 -17.322 -10.891 1.00 78.62 88 VAL A O 1
ATOM 673 N N . SER A 1 89 ? -10.264 -15.822 -11.470 1.00 79.50 89 SER A N 1
ATOM 674 C CA . SER A 1 89 ? -11.026 -16.728 -12.354 1.00 79.50 89 SER A CA 1
ATOM 675 C C . SER A 1 89 ? -11.410 -18.054 -11.671 1.00 79.50 89 SER A C 1
ATOM 677 O O . SER A 1 89 ? -11.156 -19.133 -12.207 1.00 79.50 89 SER A O 1
ATOM 679 N N . ASP A 1 90 ? -11.959 -17.961 -10.455 1.00 78.62 90 ASP A N 1
ATOM 680 C CA . ASP A 1 90 ? -12.382 -19.089 -9.605 1.00 78.62 90 ASP A CA 1
ATOM 681 C C . ASP A 1 90 ? -11.267 -20.073 -9.209 1.00 78.62 90 ASP A C 1
ATOM 683 O O . ASP A 1 90 ? -11.535 -21.186 -8.751 1.00 78.62 90 ASP A O 1
ATOM 687 N N . LYS A 1 91 ? -10.002 -19.667 -9.356 1.00 82.25 91 LYS A N 1
ATOM 688 C CA . LYS A 1 91 ? -8.840 -20.429 -8.899 1.00 82.25 91 LYS A CA 1
ATOM 689 C C . LYS A 1 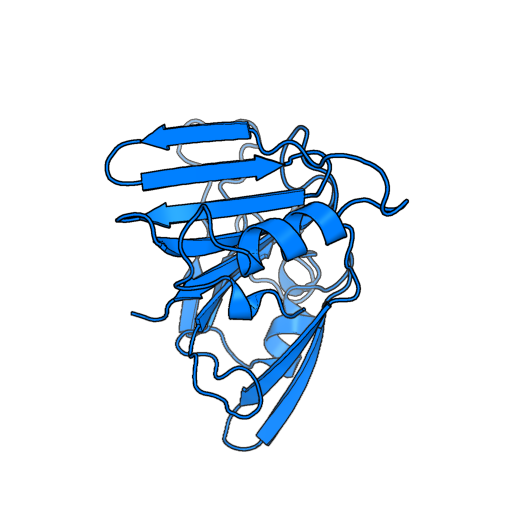91 ? -8.128 -19.678 -7.795 1.00 82.25 91 LYS A C 1
ATOM 691 O O . LYS A 1 91 ? -7.763 -18.515 -7.969 1.00 82.25 91 LYS A O 1
ATOM 696 N N . GLU A 1 92 ? -7.867 -20.376 -6.696 1.00 87.56 92 GLU A N 1
ATOM 697 C CA . GLU A 1 92 ? -7.007 -19.858 -5.641 1.00 87.56 92 GLU A CA 1
ATOM 698 C C . GLU A 1 92 ? -5.595 -19.622 -6.191 1.00 87.56 92 GLU A C 1
ATOM 700 O O . GLU A 1 92 ? -5.006 -20.484 -6.846 1.00 87.56 92 GLU A O 1
ATOM 705 N N . GLN A 1 93 ? -5.087 -18.424 -5.945 1.00 88.69 93 GLN A N 1
ATOM 706 C CA . GLN A 1 93 ? -3.751 -17.965 -6.268 1.00 88.69 93 GLN A CA 1
ATOM 707 C C . GLN A 1 93 ? -3.072 -17.517 -4.980 1.00 88.69 93 GLN A C 1
ATOM 709 O O . GLN A 1 93 ? -3.698 -16.916 -4.105 1.00 88.69 93 GLN A O 1
ATOM 714 N N . MET A 1 94 ? -1.773 -17.775 -4.887 1.00 91.25 94 MET A N 1
ATOM 715 C CA . MET A 1 94 ? -0.942 -17.331 -3.779 1.00 91.25 94 MET A CA 1
ATOM 716 C C . MET A 1 94 ? 0.182 -16.468 -4.336 1.00 91.25 94 MET A C 1
ATOM 718 O O . MET A 1 94 ? 1.032 -16.954 -5.078 1.00 91.25 94 MET A O 1
ATOM 722 N N . LEU A 1 95 ? 0.184 -15.191 -3.969 1.00 91.38 95 LEU A N 1
ATOM 723 C CA . LEU A 1 95 ? 1.269 -14.272 -4.272 1.00 91.38 95 LEU A CA 1
ATOM 724 C C . LEU A 1 95 ? 2.107 -14.069 -3.009 1.00 91.38 95 LEU A C 1
ATOM 726 O O . LEU A 1 95 ? 1.628 -13.522 -2.015 1.00 91.38 95 LEU A O 1
ATOM 730 N N . VAL A 1 96 ? 3.363 -14.504 -3.055 1.00 95.56 96 VAL A N 1
ATOM 731 C CA . VAL A 1 96 ? 4.354 -14.202 -2.018 1.00 95.56 96 VAL A CA 1
ATOM 732 C C . VAL A 1 96 ? 5.028 -12.887 -2.390 1.00 95.56 96 VAL A C 1
ATOM 734 O O . VAL A 1 96 ? 5.739 -12.800 -3.387 1.00 95.56 96 VAL A O 1
ATOM 737 N N . ILE A 1 97 ? 4.756 -11.849 -1.607 1.00 96.75 97 ILE A N 1
ATOM 738 C CA . ILE A 1 97 ? 5.276 -10.503 -1.818 1.00 96.75 97 ILE A CA 1
ATOM 739 C C . ILE A 1 97 ? 6.550 -10.355 -0.997 1.00 96.75 97 ILE A C 1
ATOM 741 O O . ILE A 1 97 ? 6.530 -10.393 0.232 1.00 96.75 97 ILE A O 1
ATOM 745 N N . GLU A 1 98 ? 7.654 -10.152 -1.694 1.00 98.00 98 GLU A N 1
ATOM 746 C CA . GLU A 1 98 ? 8.988 -9.895 -1.171 1.00 98.00 98 GLU A CA 1
ATOM 747 C C . GLU A 1 98 ? 9.428 -8.484 -1.562 1.00 98.00 98 GLU A C 1
ATOM 749 O O . GLU A 1 98 ? 8.857 -7.851 -2.451 1.00 98.00 98 GLU A O 1
ATOM 754 N N . ALA A 1 99 ? 10.495 -7.977 -0.942 1.00 97.62 99 ALA A N 1
ATOM 755 C CA . ALA A 1 99 ? 11.025 -6.649 -1.265 1.00 97.62 99 ALA A CA 1
ATOM 756 C C . ALA A 1 99 ? 11.463 -6.509 -2.740 1.00 97.62 99 ALA A C 1
ATOM 758 O O . ALA A 1 99 ? 11.569 -5.396 -3.251 1.00 97.62 99 ALA A O 1
ATOM 759 N N . HIS A 1 100 ? 11.707 -7.621 -3.436 1.00 97.56 100 HIS A N 1
ATOM 760 C CA . HIS A 1 100 ? 12.125 -7.637 -4.835 1.00 97.56 100 HIS A CA 1
ATOM 761 C C . HIS A 1 100 ? 11.040 -8.131 -5.804 1.00 97.56 100 HIS A C 1
ATOM 763 O O . HIS A 1 100 ? 11.336 -8.310 -6.983 1.00 97.56 100 HIS A O 1
ATOM 769 N N . THR A 1 101 ? 9.793 -8.304 -5.348 1.00 98.25 101 THR A N 1
ATOM 770 C CA . THR A 1 101 ? 8.666 -8.608 -6.240 1.00 98.25 101 THR A CA 1
ATOM 771 C C . THR A 1 101 ? 8.505 -7.493 -7.274 1.00 98.25 101 THR A C 1
ATOM 773 O O . THR A 1 101 ? 8.502 -6.301 -6.949 1.00 98.25 101 THR A O 1
ATOM 776 N N . THR A 1 102 ? 8.397 -7.879 -8.538 1.00 97.88 102 THR A N 1
ATOM 777 C CA . THR A 1 102 ? 8.351 -6.973 -9.687 1.00 97.88 102 THR A CA 1
ATOM 778 C C . THR A 1 102 ? 6.937 -6.792 -10.217 1.00 97.88 102 THR A C 1
ATOM 780 O O . THR A 1 102 ? 6.048 -7.600 -9.946 1.00 97.88 102 THR A O 1
ATOM 783 N N . GLY A 1 103 ? 6.725 -5.758 -11.035 1.00 96.69 103 GLY A N 1
ATOM 784 C CA . GLY A 1 103 ? 5.452 -5.562 -11.732 1.00 96.69 103 GLY A CA 1
ATOM 785 C C . GLY A 1 103 ? 5.008 -6.791 -12.539 1.00 96.69 103 GLY A C 1
ATOM 786 O O . GLY A 1 103 ? 3.828 -7.136 -12.534 1.00 96.69 103 GLY A O 1
ATOM 787 N N . THR A 1 104 ? 5.950 -7.499 -13.171 1.00 97.00 104 THR A N 1
ATOM 788 C CA . THR A 1 104 ? 5.657 -8.736 -13.915 1.00 97.00 104 THR A CA 1
ATOM 789 C C . THR A 1 104 ? 5.201 -9.860 -12.991 1.00 97.00 104 THR A C 1
ATOM 791 O O . THR A 1 104 ? 4.312 -10.616 -13.375 1.00 97.00 104 THR A O 1
ATOM 794 N N . ASP A 1 105 ? 5.752 -9.959 -11.779 1.00 97.31 105 ASP A N 1
ATOM 795 C CA . ASP A 1 105 ? 5.352 -10.993 -10.821 1.00 97.31 105 ASP A CA 1
ATOM 796 C C . ASP A 1 105 ? 3.897 -10.780 -10.385 1.00 97.31 105 ASP A C 1
ATOM 798 O O . ASP A 1 105 ? 3.105 -11.722 -10.430 1.00 97.31 105 ASP A O 1
ATOM 802 N N . PHE A 1 106 ? 3.506 -9.530 -10.089 1.00 96.94 106 PHE A N 1
ATOM 803 C CA . PHE A 1 106 ? 2.110 -9.186 -9.790 1.00 96.94 106 PHE A CA 1
ATOM 804 C C . PHE A 1 106 ? 1.170 -9.575 -10.934 1.00 96.94 106 PHE A C 1
ATOM 806 O O . PHE A 1 106 ? 0.205 -10.301 -10.707 1.00 96.94 106 PHE A O 1
ATOM 813 N N . VAL A 1 107 ? 1.466 -9.153 -12.168 1.00 95.94 107 VAL A N 1
ATOM 814 C CA . VAL A 1 107 ? 0.623 -9.458 -13.340 1.00 95.94 107 VAL A CA 1
ATOM 815 C C . VAL A 1 107 ? 0.567 -10.961 -13.623 1.00 95.94 107 VAL A C 1
ATOM 817 O O . VAL A 1 107 ? -0.477 -11.474 -14.019 1.00 95.94 107 VAL A O 1
ATOM 820 N N . SER A 1 108 ? 1.657 -11.697 -13.389 1.00 95.06 108 SER A N 1
ATOM 821 C CA . SER A 1 108 ? 1.703 -13.141 -13.647 1.00 95.06 108 SER A CA 1
ATOM 822 C C . SER A 1 108 ? 0.770 -13.950 -12.741 1.00 95.06 108 SER A C 1
ATOM 824 O O . SER A 1 108 ? 0.271 -14.990 -13.169 1.00 95.06 108 SER A O 1
ATOM 826 N N . ILE A 1 109 ? 0.507 -13.460 -11.522 1.00 94.19 109 ILE A N 1
ATOM 827 C CA . ILE A 1 109 ? -0.355 -14.122 -10.534 1.00 94.19 109 ILE A CA 1
ATOM 828 C C . ILE A 1 109 ? -1.770 -13.532 -10.522 1.00 94.19 109 ILE A C 1
ATOM 830 O O . ILE A 1 109 ? -2.748 -14.273 -10.444 1.00 94.19 109 ILE A O 1
ATOM 834 N N . LEU A 1 110 ? -1.895 -12.206 -10.605 1.00 93.19 110 LEU A N 1
ATOM 835 C CA . LEU A 1 110 ? -3.172 -11.495 -10.476 1.00 93.19 110 LEU A CA 1
ATOM 836 C C . LEU A 1 110 ? -3.888 -11.271 -11.817 1.00 93.19 110 LEU A C 1
ATOM 838 O O . LEU A 1 110 ? -5.060 -10.897 -11.835 1.00 93.19 110 LEU A O 1
ATOM 842 N N . GLY A 1 111 ? -3.203 -11.497 -12.940 1.00 93.94 111 GLY A N 1
ATOM 843 C CA . GLY A 1 111 ? -3.684 -11.139 -14.270 1.00 93.94 111 GLY A CA 1
ATOM 844 C C . GLY A 1 111 ? -3.558 -9.641 -14.560 1.00 93.94 111 GLY A C 1
ATOM 845 O O . GLY A 1 111 ? -2.892 -8.893 -13.841 1.00 93.94 111 GLY A O 1
ATOM 846 N N . GLU A 1 112 ? -4.201 -9.195 -15.638 1.00 94.31 112 GLU A N 1
ATOM 847 C CA . GLU A 1 112 ? -4.177 -7.786 -16.045 1.00 94.31 112 GLU A CA 1
ATOM 848 C C . GLU A 1 112 ? -4.864 -6.884 -15.002 1.00 94.31 112 GLU A C 1
ATOM 850 O O . GLU A 1 112 ? -5.958 -7.216 -14.532 1.00 94.31 112 GLU A O 1
ATOM 855 N N . PRO A 1 113 ? -4.267 -5.732 -14.649 1.00 95.81 113 PRO A N 1
ATOM 856 C CA . PRO A 1 113 ? -4.879 -4.797 -13.717 1.00 95.81 113 PRO A CA 1
ATOM 857 C C . PRO A 1 113 ? -6.121 -4.139 -14.328 1.00 95.81 113 PRO A C 1
ATOM 859 O O . PRO A 1 113 ? -6.177 -3.846 -15.524 1.00 95.81 113 PRO A O 1
ATOM 862 N N . SER A 1 114 ? -7.113 -3.849 -13.487 1.00 95.81 114 SER A N 1
ATOM 863 C CA . SER A 1 114 ? -8.348 -3.159 -13.879 1.00 95.81 114 SER A CA 1
ATOM 864 C C . SER A 1 114 ? -8.080 -1.711 -14.288 1.00 95.81 114 SER A C 1
ATOM 866 O O . SER A 1 114 ? -8.709 -1.183 -15.205 1.00 95.81 114 SER A O 1
ATOM 868 N N . ARG A 1 115 ? -7.134 -1.060 -13.604 1.00 95.56 115 ARG A N 1
ATOM 869 C CA . ARG A 1 115 ? -6.682 0.302 -13.894 1.00 95.56 115 ARG A CA 1
ATOM 870 C C . ARG A 1 115 ? -5.167 0.354 -13.829 1.00 95.56 115 ARG A C 1
ATOM 872 O O . ARG A 1 115 ? -4.531 -0.366 -13.068 1.00 95.56 115 ARG A O 1
ATOM 879 N N . LYS A 1 116 ? -4.577 1.222 -14.638 1.00 95.06 116 LYS A N 1
ATOM 880 C CA . LYS A 1 116 ? -3.144 1.486 -14.602 1.00 95.06 116 LYS A CA 1
ATOM 881 C C . LYS A 1 116 ? -2.875 2.927 -14.978 1.00 95.06 116 LYS A C 1
ATOM 883 O O . LYS A 1 116 ? -3.632 3.519 -15.749 1.00 95.06 116 LYS A O 1
ATOM 888 N N . GLY A 1 117 ? -1.794 3.482 -14.462 1.00 91.94 117 GLY A N 1
ATOM 889 C CA . GLY A 1 117 ? -1.438 4.858 -14.741 1.00 91.94 117 GLY A CA 1
ATOM 890 C C . GLY A 1 117 ? 0.020 5.161 -14.469 1.00 91.94 117 GLY A C 1
ATOM 891 O O . GLY A 1 117 ? 0.817 4.311 -14.090 1.00 91.94 117 GLY A O 1
ATOM 892 N N . GLY A 1 118 ? 0.368 6.399 -14.769 1.00 86.44 118 GLY A N 1
ATOM 893 C CA . GLY A 1 118 ? 1.720 6.927 -14.755 1.00 86.44 118 GLY A CA 1
ATOM 894 C C . GLY A 1 118 ? 1.691 8.248 -15.509 1.00 86.44 118 GLY A C 1
ATOM 895 O O . GLY A 1 118 ? 0.912 8.412 -16.445 1.00 86.44 118 GLY A O 1
ATOM 896 N N . GLY A 1 119 ? 2.478 9.221 -15.071 1.00 73.69 119 GLY A N 1
ATOM 897 C CA . GLY A 1 119 ? 2.474 10.557 -15.661 1.00 73.69 119 GLY A CA 1
ATOM 898 C C . GLY A 1 119 ? 3.740 10.809 -16.459 1.00 73.69 119 GLY A C 1
ATOM 899 O O . GLY A 1 119 ? 4.837 10.472 -16.010 1.00 73.69 119 GLY A O 1
ATOM 900 N N . GLU A 1 120 ? 3.611 11.418 -17.631 1.00 68.12 120 GLU A N 1
ATOM 901 C CA . GLU A 1 120 ? 4.748 12.060 -18.285 1.00 68.12 120 GLU A CA 1
ATOM 902 C C . GLU A 1 120 ? 5.262 13.213 -17.407 1.00 68.12 120 GLU A C 1
ATOM 904 O O . GLU A 1 120 ? 4.500 13.788 -16.618 1.00 68.12 120 GLU A O 1
ATOM 909 N N . PRO A 1 121 ? 6.557 13.548 -17.477 1.00 63.56 121 PRO A N 1
ATOM 910 C CA . PRO A 1 121 ? 7.040 14.755 -16.835 1.00 63.56 121 PRO A CA 1
ATOM 911 C C . PRO A 1 121 ? 6.264 15.968 -17.357 1.00 63.56 121 PRO A C 1
ATOM 913 O O . PRO A 1 121 ? 6.144 16.177 -18.562 1.00 63.56 121 PRO A O 1
ATOM 916 N N . LEU A 1 122 ? 5.729 16.777 -16.439 1.00 61.25 122 LEU A N 1
ATOM 917 C CA . LEU A 1 122 ? 5.120 18.059 -16.790 1.00 61.25 122 LEU A CA 1
ATOM 918 C C . LEU A 1 122 ? 6.155 18.937 -17.511 1.00 61.25 122 LEU A C 1
ATOM 920 O O . LEU A 1 122 ? 7.342 18.882 -17.175 1.00 61.25 122 LEU A O 1
ATOM 924 N N . GLN A 1 123 ? 5.718 19.768 -18.467 1.00 52.84 123 GLN A N 1
ATOM 925 C CA . GLN A 1 123 ? 6.560 20.827 -19.038 1.00 52.84 123 GLN A CA 1
ATOM 926 C C . GLN A 1 123 ? 7.015 21.748 -17.894 1.00 52.84 123 GLN A C 1
ATOM 928 O O . GLN A 1 123 ? 6.229 22.529 -17.369 1.00 52.84 123 GLN A O 1
ATOM 933 N N . GLY A 1 124 ? 8.263 21.577 -17.452 1.00 56.84 124 GLY A N 1
ATOM 934 C CA . GLY A 1 124 ? 8.823 22.199 -16.246 1.00 56.84 124 GLY A CA 1
ATOM 935 C C . GLY A 1 124 ? 9.596 21.231 -15.342 1.00 56.84 124 GLY A C 1
ATOM 936 O O . GLY A 1 124 ? 10.441 21.681 -14.581 1.00 56.84 124 GLY A O 1
ATOM 937 N N . GLY A 1 125 ? 9.374 19.918 -15.483 1.00 48.88 125 GLY A N 1
ATOM 938 C CA . GLY A 1 125 ? 10.076 18.857 -14.757 1.00 48.88 125 GLY A CA 1
ATOM 939 C C . GLY A 1 125 ? 9.710 18.783 -13.268 1.00 48.88 125 GLY A C 1
ATOM 940 O O . GLY A 1 125 ? 9.853 19.740 -12.518 1.00 48.88 125 GLY A O 1
ATOM 941 N N . GLY A 1 126 ? 9.274 17.610 -12.796 1.00 51.22 126 GLY A N 1
ATOM 942 C CA . GLY A 1 126 ? 9.368 17.303 -11.360 1.00 51.22 126 GLY A CA 1
ATOM 943 C C . GLY A 1 126 ? 10.838 17.143 -10.943 1.00 51.22 126 GLY A C 1
ATOM 944 O O . GLY A 1 126 ? 11.709 17.092 -11.807 1.00 51.22 126 GLY A O 1
ATOM 945 N N . ALA A 1 127 ? 11.131 16.971 -9.650 1.00 52.91 127 ALA A N 1
ATOM 946 C CA . ALA A 1 127 ? 12.510 16.834 -9.145 1.00 52.91 127 ALA A CA 1
ATOM 947 C C . ALA A 1 127 ? 13.364 15.753 -9.854 1.00 52.91 127 ALA A C 1
ATOM 949 O O . ALA A 1 127 ? 14.587 15.829 -9.827 1.00 52.91 127 ALA A O 1
ATOM 950 N N . SER A 1 128 ? 12.732 14.763 -10.502 1.00 57.41 128 SER A N 1
ATOM 951 C CA . SER A 1 128 ? 13.394 13.729 -11.310 1.00 57.41 128 SER A CA 1
ATOM 952 C C . SER A 1 128 ? 13.284 13.911 -12.829 1.00 57.41 128 SER A C 1
ATOM 954 O O . SER A 1 128 ? 13.897 13.146 -13.562 1.00 57.41 128 SER A O 1
ATOM 956 N N . GLY A 1 129 ? 12.466 14.842 -13.329 1.00 61.06 129 GLY A N 1
ATOM 957 C CA . GLY A 1 129 ? 12.232 15.027 -14.767 1.00 61.06 129 GLY A CA 1
ATOM 958 C C . GLY A 1 129 ? 11.543 13.858 -15.490 1.00 61.06 129 GLY A C 1
ATOM 959 O O . GLY A 1 129 ? 11.439 13.909 -16.707 1.00 61.06 129 GLY A O 1
ATOM 960 N N . LEU A 1 130 ? 11.056 12.826 -14.780 1.00 61.06 130 LEU A N 1
ATOM 961 C CA . LEU A 1 130 ? 10.509 11.588 -15.378 1.00 61.06 130 LEU A CA 1
ATOM 962 C C . LEU A 1 130 ? 9.016 11.321 -15.072 1.00 61.06 130 LEU A C 1
ATOM 964 O O . LEU A 1 130 ? 8.472 10.298 -15.489 1.00 61.06 130 LEU A O 1
ATOM 968 N N . GLY A 1 131 ? 8.351 12.232 -14.351 1.00 67.56 131 GLY A N 1
ATOM 969 C CA . GLY A 1 131 ? 6.959 12.072 -13.904 1.00 67.56 131 GLY A CA 1
ATOM 970 C C . GLY A 1 131 ? 6.775 10.974 -12.836 1.00 67.56 131 GLY A C 1
ATOM 971 O O . GLY A 1 131 ? 7.762 10.369 -12.394 1.00 67.56 131 GLY A O 1
ATOM 972 N N . PRO A 1 132 ? 5.545 10.752 -12.332 1.00 81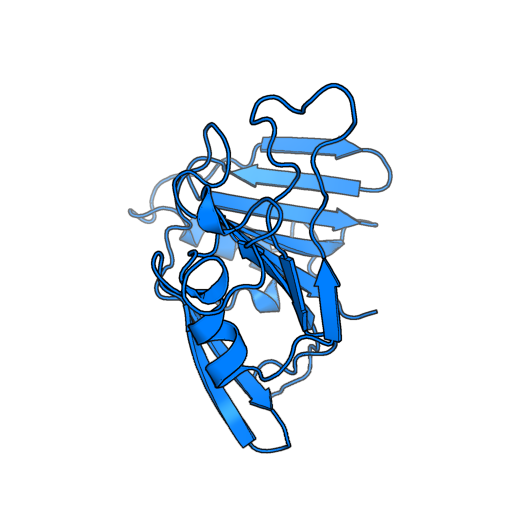.69 132 PRO A N 1
ATOM 973 C CA . PRO A 1 132 ? 5.269 9.715 -11.337 1.00 81.69 132 PRO A CA 1
ATOM 974 C C . PRO A 1 132 ? 5.483 8.307 -11.912 1.00 81.69 132 PRO A C 1
ATOM 976 O O . PRO A 1 132 ? 5.389 8.105 -13.125 1.00 81.69 132 PRO A O 1
ATOM 979 N N . GLY A 1 133 ? 5.794 7.351 -11.032 1.00 89.25 133 GLY A N 1
ATOM 980 C CA . GLY A 1 133 ? 5.994 5.947 -11.399 1.00 89.25 133 GLY A CA 1
ATOM 981 C C . GLY A 1 133 ? 4.741 5.304 -11.993 1.00 89.25 133 GLY A C 1
ATOM 982 O O . GLY A 1 133 ? 3.633 5.827 -11.857 1.00 89.25 133 GLY A O 1
ATOM 983 N N . ALA A 1 134 ? 4.930 4.184 -12.684 1.00 95.06 134 ALA A N 1
ATOM 984 C CA . ALA A 1 134 ? 3.848 3.314 -13.105 1.00 95.06 134 ALA A CA 1
ATOM 985 C C . ALA A 1 134 ? 3.141 2.744 -11.876 1.00 95.06 134 ALA A C 1
ATOM 987 O O . ALA A 1 134 ? 3.791 2.297 -10.932 1.00 95.06 134 ALA A O 1
ATOM 988 N N . TRP A 1 135 ? 1.817 2.729 -11.915 1.00 96.69 135 TRP A N 1
ATOM 989 C CA . TRP A 1 135 ? 0.988 2.079 -10.915 1.00 96.69 135 TRP A CA 1
ATOM 990 C C . TRP A 1 135 ? -0.079 1.220 -11.582 1.00 96.69 135 TRP A C 1
ATOM 992 O O . TRP A 1 135 ? -0.533 1.510 -12.692 1.00 96.69 135 TRP A O 1
ATOM 1002 N N . MET A 1 136 ? -0.459 0.146 -10.904 1.00 97.81 136 MET A N 1
ATOM 1003 C CA . MET A 1 136 ? -1.444 -0.836 -11.347 1.00 97.81 136 MET A CA 1
ATOM 1004 C C . MET A 1 136 ? -2.426 -1.091 -10.211 1.00 97.81 136 MET A C 1
ATOM 1006 O O . MET A 1 136 ? -2.011 -1.176 -9.063 1.00 97.81 136 MET A O 1
ATOM 1010 N N . GLU A 1 137 ? -3.709 -1.215 -10.5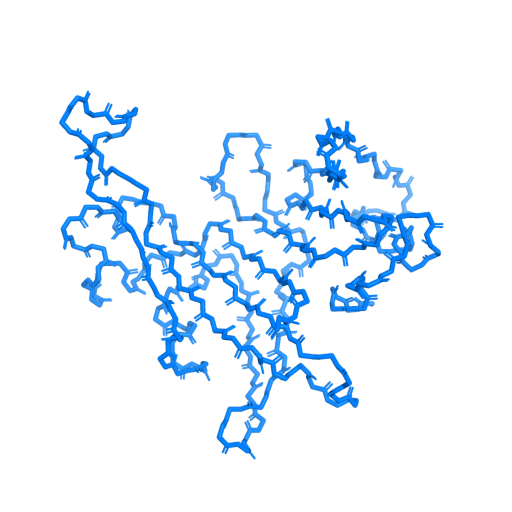23 1.00 97.31 137 GLU A N 1
ATOM 1011 C CA . GLU A 1 137 ? -4.772 -1.453 -9.549 1.00 97.31 137 GLU A CA 1
ATOM 1012 C C . GLU A 1 137 ? -5.640 -2.627 -10.005 1.00 97.31 137 GLU A C 1
ATOM 1014 O O . GLU A 1 137 ? -6.158 -2.640 -11.127 1.00 97.31 137 GLU A O 1
ATOM 1019 N N . TRP A 1 138 ? -5.813 -3.601 -9.116 1.00 95.62 138 TRP A N 1
ATOM 1020 C CA . TRP A 1 138 ? -6.769 -4.694 -9.238 1.00 95.62 138 TRP A CA 1
ATOM 1021 C C . TRP A 1 138 ? -7.931 -4.415 -8.298 1.00 95.62 138 TRP A C 1
ATOM 1023 O O . TRP A 1 138 ? -7.740 -4.280 -7.090 1.00 95.62 138 TRP A O 1
ATOM 1033 N N . GLN A 1 139 ? -9.135 -4.329 -8.853 1.00 94.00 139 GLN A N 1
ATOM 1034 C CA . GLN A 1 139 ? -10.323 -4.032 -8.064 1.00 94.00 139 GLN A CA 1
ATOM 1035 C C . GLN A 1 139 ? -10.997 -5.308 -7.567 1.00 94.00 139 GLN A C 1
ATOM 1037 O O . GLN A 1 139 ? -11.002 -6.332 -8.256 1.00 94.00 139 GLN A O 1
ATOM 1042 N N . LYS A 1 140 ? -11.642 -5.227 -6.399 1.00 89.56 140 LYS A N 1
ATOM 1043 C CA . LYS A 1 140 ? -12.488 -6.297 -5.838 1.00 89.56 140 LYS A CA 1
ATOM 1044 C C . LYS A 1 140 ? -11.764 -7.641 -5.693 1.00 89.56 140 LYS A C 1
ATOM 1046 O O . LYS A 1 140 ? -12.389 -8.700 -5.814 1.00 89.56 140 LYS A O 1
ATOM 1051 N N . VAL A 1 141 ? -10.470 -7.593 -5.389 1.00 89.06 141 VAL A N 1
ATOM 1052 C CA . VAL A 1 141 ? -9.626 -8.751 -5.099 1.00 89.06 141 VAL A CA 1
ATOM 1053 C C . VAL A 1 141 ? -10.203 -9.459 -3.875 1.00 89.06 141 VAL A C 1
ATOM 1055 O O . VAL A 1 141 ? -10.242 -8.913 -2.770 1.00 89.06 141 VAL A O 1
ATOM 1058 N N . ALA A 1 142 ? -10.711 -10.673 -4.082 1.00 83.69 142 ALA A N 1
ATOM 1059 C CA . ALA A 1 142 ? -11.219 -11.505 -3.002 1.00 83.69 142 ALA A CA 1
ATOM 1060 C C . ALA A 1 142 ? -10.024 -12.087 -2.254 1.00 83.69 142 ALA A C 1
ATOM 1062 O O . ALA A 1 142 ? -9.260 -12.852 -2.842 1.00 83.69 142 ALA A O 1
ATOM 1063 N N . LEU A 1 143 ? -9.848 -11.716 -0.989 1.00 80.50 143 LEU A N 1
ATOM 1064 C CA . LEU A 1 143 ? -8.798 -12.284 -0.147 1.00 80.50 143 LEU A CA 1
ATOM 1065 C C . LEU A 1 143 ? -9.339 -13.523 0.562 1.00 80.50 143 LEU A C 1
ATOM 1067 O O . LEU A 1 143 ? -10.515 -13.565 0.903 1.00 80.50 143 LEU A O 1
ATOM 1071 N N . ALA A 1 144 ? -8.501 -14.553 0.651 1.00 64.81 144 ALA A N 1
ATOM 1072 C CA . ALA A 1 144 ? -8.871 -15.954 0.851 1.00 64.81 144 ALA A CA 1
ATOM 1073 C C . ALA A 1 144 ? -9.818 -16.285 2.024 1.00 64.81 144 ALA A C 1
ATOM 1075 O O . ALA A 1 144 ? -10.025 -15.469 2.923 1.00 64.81 144 ALA A O 1
ATOM 1076 N N . PRO A 1 145 ? -10.400 -17.504 2.023 1.00 55.91 145 PRO A N 1
ATOM 1077 C CA . PRO A 1 145 ? -11.564 -17.842 2.822 1.00 55.91 145 PRO A CA 1
ATOM 1078 C C . PRO A 1 145 ? -11.461 -17.669 4.349 1.00 55.91 145 PRO A C 1
ATOM 1080 O O . PRO A 1 145 ? -10.429 -17.983 4.943 1.00 55.91 145 PRO A O 1
ATOM 1083 N N . PRO A 1 146 ? -12.591 -17.307 4.993 1.00 50.78 146 PRO A N 1
ATOM 1084 C CA . PRO A 1 146 ? -13.830 -16.893 4.336 1.00 50.78 146 PRO A CA 1
ATOM 1085 C C . PRO A 1 146 ? -13.635 -15.501 3.714 1.00 50.78 146 PRO A C 1
ATOM 1087 O O . PRO A 1 146 ? -13.290 -14.555 4.413 1.00 50.78 146 PRO A O 1
ATOM 1090 N N . ALA A 1 147 ? -13.841 -15.392 2.394 1.00 57.03 147 ALA A N 1
ATOM 1091 C CA . ALA A 1 147 ? -13.548 -14.207 1.590 1.00 57.03 147 ALA A CA 1
ATOM 1092 C C . ALA A 1 147 ? -14.631 -13.141 1.782 1.00 57.03 147 ALA A C 1
ATOM 1094 O O . ALA A 1 147 ? -15.348 -12.763 0.856 1.00 57.03 147 ALA A O 1
ATOM 1095 N N . THR A 1 148 ? -14.812 -12.713 3.028 1.00 65.00 148 THR A N 1
ATOM 1096 C CA . THR A 1 148 ? -15.824 -11.737 3.432 1.00 65.00 148 THR A CA 1
ATOM 1097 C C . THR A 1 148 ? -15.422 -10.313 3.082 1.00 65.00 148 THR A C 1
ATOM 1099 O O . THR A 1 148 ? -16.295 -9.454 3.000 1.00 65.00 148 THR A O 1
ATOM 1102 N N . VAL A 1 149 ? -14.135 -10.059 2.826 1.00 75.50 149 VAL A N 1
ATOM 1103 C CA . VAL A 1 149 ? -13.628 -8.729 2.482 1.00 75.50 149 VAL A CA 1
ATOM 1104 C C . VAL A 1 149 ? -13.036 -8.754 1.078 1.00 75.50 149 VAL A C 1
ATOM 1106 O O . VAL A 1 149 ? -12.073 -9.470 0.797 1.00 75.50 149 VAL A O 1
ATOM 1109 N N . LYS A 1 150 ? -13.634 -7.958 0.191 1.00 87.12 150 LYS A N 1
ATOM 1110 C CA . LYS A 1 150 ? -13.046 -7.597 -1.098 1.00 87.12 150 LYS A CA 1
ATOM 1111 C C . LYS A 1 150 ? -12.277 -6.301 -0.915 1.00 87.12 150 LYS A C 1
ATOM 1113 O O . LYS A 1 150 ? -12.799 -5.361 -0.315 1.00 87.12 150 LYS A O 1
ATOM 1118 N N . VAL A 1 151 ? -11.063 -6.267 -1.439 1.00 91.94 151 VAL A N 1
ATOM 1119 C CA . VAL A 1 151 ? -10.216 -5.077 -1.400 1.00 91.94 151 VAL A CA 1
ATOM 1120 C C . VAL A 1 151 ? -9.881 -4.631 -2.808 1.00 91.94 151 VAL A C 1
ATOM 1122 O O . VAL A 1 151 ? -9.851 -5.447 -3.730 1.00 91.94 151 VAL A O 1
ATOM 1125 N N . ASP A 1 152 ? -9.589 -3.351 -2.960 1.00 94.94 152 ASP A N 1
ATOM 1126 C CA . ASP A 1 152 ? -8.823 -2.884 -4.103 1.00 94.94 152 ASP A CA 1
ATOM 1127 C C . ASP A 1 152 ? -7.335 -2.949 -3.718 1.00 94.94 152 ASP A C 1
ATOM 1129 O O . ASP A 1 152 ? -6.947 -2.568 -2.610 1.00 94.94 152 ASP A O 1
ATOM 1133 N N . LEU A 1 153 ? -6.515 -3.518 -4.602 1.00 95.62 153 LEU A N 1
ATOM 1134 C CA . LEU A 1 153 ? -5.069 -3.653 -4.440 1.00 95.62 153 LEU A CA 1
ATOM 1135 C C . LEU A 1 153 ? -4.392 -2.768 -5.478 1.00 95.62 153 LEU A C 1
ATOM 1137 O O . LEU A 1 153 ? -4.478 -3.050 -6.672 1.00 95.62 153 LEU A O 1
ATOM 1141 N N . MET A 1 154 ? -3.680 -1.743 -5.026 1.00 97.38 154 MET A N 1
ATOM 1142 C CA . MET A 1 154 ? -2.864 -0.892 -5.884 1.00 97.38 154 MET A CA 1
ATOM 1143 C C . MET A 1 154 ? -1.379 -1.128 -5.608 1.00 97.38 154 MET A C 1
ATOM 1145 O O . MET A 1 154 ? -0.955 -1.263 -4.465 1.00 97.38 154 MET A O 1
ATOM 1149 N N . VAL A 1 155 ? -0.583 -1.178 -6.670 1.00 98.00 155 VAL A N 1
ATOM 1150 C CA . VAL A 1 155 ? 0.868 -1.348 -6.623 1.00 98.00 155 VAL A CA 1
ATOM 1151 C C . VAL A 1 155 ? 1.506 -0.223 -7.418 1.00 98.00 155 VAL A C 1
ATOM 1153 O O . VAL A 1 155 ? 1.316 -0.134 -8.631 1.00 98.00 155 VAL A O 1
ATOM 1156 N N . GLU A 1 156 ? 2.290 0.615 -6.751 1.00 97.62 156 GLU A N 1
ATOM 1157 C CA . GLU A 1 156 ? 3.164 1.595 -7.390 1.00 97.62 156 GLU A CA 1
ATOM 1158 C C . GLU A 1 156 ? 4.562 1.008 -7.560 1.00 97.62 156 GLU A C 1
ATOM 1160 O O . GLU A 1 156 ? 5.128 0.464 -6.615 1.00 97.62 156 GLU A O 1
ATOM 1165 N N . LEU A 1 157 ? 5.153 1.142 -8.745 1.00 97.12 157 LEU A N 1
ATOM 1166 C CA . LEU A 1 157 ? 6.509 0.686 -9.036 1.00 97.12 157 LEU A CA 1
ATOM 1167 C C . LEU A 1 157 ? 7.529 1.806 -8.786 1.00 97.12 157 LEU A C 1
ATOM 1169 O O . LEU A 1 157 ? 7.291 2.978 -9.095 1.00 97.12 157 LEU A O 1
ATOM 1173 N N . LYS A 1 158 ? 8.693 1.443 -8.237 1.00 94.31 158 LYS A N 1
ATOM 1174 C CA . LYS A 1 158 ? 9.789 2.376 -7.933 1.00 94.31 158 LYS A CA 1
ATOM 1175 C C . LYS A 1 158 ? 10.939 2.264 -8.932 1.00 94.31 158 LYS A C 1
ATOM 1177 O O . LYS A 1 158 ? 11.034 1.337 -9.727 1.00 94.31 158 LYS A O 1
ATOM 1182 N N . GLY A 1 159 ? 11.858 3.222 -8.840 1.00 91.69 159 GLY A N 1
ATOM 1183 C CA . GLY A 1 159 ? 13.058 3.272 -9.672 1.00 91.69 159 GLY A CA 1
ATOM 1184 C C . GLY A 1 159 ? 12.861 4.002 -11.006 1.00 91.69 159 GLY A C 1
ATOM 1185 O O . GLY A 1 159 ? 11.761 4.470 -11.315 1.00 91.69 159 GLY A O 1
ATOM 1186 N N . PRO A 1 160 ? 13.950 4.171 -11.773 1.00 90.06 160 PRO A N 1
ATOM 1187 C CA . PRO A 1 160 ? 13.927 4.885 -13.048 1.00 90.06 160 PRO A CA 1
ATOM 1188 C C . PRO A 1 160 ? 13.135 4.135 -14.126 1.00 90.06 160 PRO A C 1
ATOM 1190 O O . PRO A 1 160 ? 12.414 4.770 -14.889 1.00 90.06 160 PRO A O 1
ATOM 1193 N N . ASP A 1 161 ? 13.201 2.801 -14.141 1.00 92.12 161 ASP A N 1
ATOM 1194 C CA . ASP A 1 161 ? 12.529 1.969 -15.149 1.00 92.12 161 ASP A CA 1
ATOM 1195 C C . ASP A 1 161 ? 11.001 1.969 -15.013 1.00 92.12 161 ASP A C 1
ATOM 1197 O O . ASP A 1 161 ? 10.286 1.722 -15.980 1.00 92.12 161 ASP A O 1
ATOM 1201 N N . ALA A 1 162 ? 10.484 2.324 -13.835 1.00 92.94 162 ALA A N 1
ATOM 1202 C CA . ALA A 1 162 ? 9.059 2.532 -13.600 1.00 92.94 162 ALA A CA 1
ATOM 1203 C C . ALA A 1 162 ? 8.543 3.885 -14.128 1.00 92.94 162 ALA A C 1
ATOM 1205 O O . ALA A 1 162 ? 7.391 4.232 -13.878 1.00 92.94 162 ALA A O 1
ATOM 1206 N N . ARG A 1 163 ? 9.364 4.706 -14.793 1.00 91.25 163 ARG A N 1
ATOM 1207 C CA . ARG A 1 163 ? 9.020 6.092 -15.160 1.00 91.25 163 ARG A CA 1
ATOM 1208 C C . ARG A 1 163 ? 9.261 6.378 -16.644 1.00 91.25 163 ARG A C 1
ATOM 1210 O O . ARG A 1 163 ? 9.897 5.608 -17.357 1.00 91.25 163 ARG A O 1
ATOM 1217 N N . GLY A 1 164 ? 8.745 7.515 -17.111 1.00 87.44 164 GLY A N 1
ATOM 1218 C CA . GLY A 1 164 ? 8.891 7.962 -18.499 1.00 87.44 164 GLY A CA 1
ATOM 1219 C C . GLY A 1 164 ? 8.250 7.034 -19.540 1.00 87.44 164 GLY A C 1
ATOM 1220 O O . GLY A 1 164 ? 7.454 6.148 -19.225 1.00 87.44 164 GLY A O 1
ATOM 1221 N N . ALA A 1 165 ? 8.613 7.226 -20.808 1.00 85.81 165 ALA A N 1
ATOM 1222 C CA . ALA A 1 165 ? 7.981 6.540 -21.939 1.00 85.81 165 ALA A CA 1
ATOM 1223 C C . ALA A 1 165 ? 8.074 5.000 -21.888 1.00 85.81 165 ALA A C 1
ATOM 1225 O O . ALA A 1 165 ? 7.250 4.313 -22.484 1.00 85.81 165 ALA A O 1
ATOM 1226 N N . GLN A 1 166 ? 9.062 4.448 -21.175 1.00 86.69 166 GLN A N 1
ATOM 1227 C CA . GLN A 1 166 ? 9.337 3.006 -21.119 1.00 86.69 166 GLN A CA 1
ATOM 1228 C C . GLN A 1 166 ? 8.758 2.304 -19.886 1.00 86.69 166 GLN A C 1
ATOM 1230 O O . GLN A 1 166 ? 8.987 1.114 -19.696 1.00 86.69 166 GLN A O 1
ATOM 1235 N N . ARG A 1 167 ? 7.950 2.996 -19.078 1.00 91.06 167 ARG A N 1
ATOM 1236 C CA . ARG A 1 167 ? 7.372 2.438 -17.845 1.00 91.06 167 ARG A CA 1
ATOM 1237 C C . ARG A 1 167 ? 6.457 1.219 -18.040 1.00 91.06 167 ARG A C 1
ATOM 1239 O O . ARG A 1 167 ? 6.145 0.535 -17.076 1.00 91.06 167 ARG A O 1
ATOM 1246 N N . TRP A 1 168 ? 6.002 0.974 -19.269 1.00 91.94 168 TRP A N 1
ATOM 1247 C CA . TRP A 1 168 ? 5.165 -0.176 -19.638 1.00 91.94 168 TRP A CA 1
ATOM 1248 C C . TRP A 1 168 ? 5.913 -1.223 -20.466 1.00 91.94 168 TRP A C 1
ATOM 1250 O O . TRP A 1 168 ? 5.317 -2.204 -20.904 1.00 91.94 168 TRP A O 1
ATOM 1260 N N . ASP A 1 169 ? 7.209 -1.016 -20.700 1.00 93.38 169 ASP A N 1
ATOM 1261 C CA . ASP A 1 169 ? 8.061 -2.019 -21.320 1.00 93.38 169 ASP A CA 1
ATOM 1262 C C . ASP A 1 169 ? 8.264 -3.184 -20.341 1.00 93.38 169 ASP A C 1
ATOM 1264 O O . ASP A 1 169 ? 8.615 -2.986 -19.174 1.00 93.38 169 ASP A O 1
ATOM 1268 N N . LYS A 1 170 ? 8.026 -4.407 -20.818 1.00 91.56 170 LYS A N 1
ATOM 1269 C CA . LYS A 1 170 ? 8.084 -5.627 -20.007 1.00 91.56 170 LYS A CA 1
ATOM 1270 C C . LYS A 1 170 ? 9.472 -5.881 -19.409 1.00 91.56 170 LYS A C 1
ATOM 1272 O O . LYS A 1 170 ? 9.566 -6.347 -18.277 1.00 91.56 170 LYS A O 1
ATOM 1277 N N . GLU A 1 171 ? 10.531 -5.559 -20.143 1.00 93.56 171 GLU A N 1
ATOM 1278 C CA . GLU A 1 171 ? 11.918 -5.783 -19.725 1.00 93.56 171 GLU A CA 1
ATOM 1279 C C . GLU A 1 171 ? 12.491 -4.595 -18.938 1.00 93.56 171 GLU A C 1
ATOM 1281 O O . GLU A 1 171 ? 13.591 -4.694 -18.396 1.00 93.56 171 GLU A O 1
ATOM 1286 N N . LYS A 1 172 ? 11.742 -3.487 -18.833 1.00 92.19 172 LYS A N 1
ATOM 1287 C CA . LYS A 1 172 ? 12.080 -2.325 -17.997 1.00 92.19 172 LYS A CA 1
ATOM 1288 C C . LYS A 1 172 ? 11.080 -2.148 -16.867 1.00 92.19 172 LYS A C 1
ATOM 1290 O O . LYS A 1 172 ? 11.274 -2.707 -15.793 1.00 92.19 172 LYS A O 1
ATOM 1295 N N . GLY A 1 173 ? 9.983 -1.432 -17.106 1.00 92.31 173 GLY A N 1
ATOM 1296 C CA . GLY A 1 173 ? 8.949 -1.201 -16.099 1.00 92.31 173 GLY A CA 1
ATOM 1297 C C . GLY A 1 173 ? 8.381 -2.494 -15.518 1.00 92.31 173 GLY A C 1
ATOM 1298 O O . GLY A 1 173 ? 8.172 -2.581 -14.314 1.00 92.31 173 GLY A O 1
ATOM 1299 N N . GLY A 1 174 ? 8.248 -3.549 -16.327 1.00 94.31 174 GLY A N 1
ATOM 1300 C CA . GLY A 1 174 ? 7.844 -4.870 -15.839 1.00 94.31 174 GLY A CA 1
ATOM 1301 C C . GLY A 1 174 ? 8.825 -5.501 -14.840 1.00 94.31 174 GLY A C 1
ATOM 1302 O O . GLY A 1 174 ? 8.395 -6.291 -14.000 1.00 94.31 174 GLY A O 1
ATOM 1303 N N . LYS A 1 175 ? 10.117 -5.156 -14.889 1.00 96.69 175 LYS A N 1
ATOM 1304 C CA . LYS A 1 175 ? 11.157 -5.609 -13.947 1.00 96.69 175 LYS A CA 1
ATOM 1305 C C . LYS A 1 175 ? 11.371 -4.650 -12.778 1.00 96.69 175 LYS A C 1
ATOM 1307 O O . LYS A 1 175 ? 12.110 -4.981 -11.852 1.00 96.69 175 LYS A O 1
ATOM 1312 N N . ALA A 1 176 ? 10.720 -3.488 -12.788 1.00 96.62 176 ALA A N 1
ATOM 1313 C CA . ALA A 1 176 ? 10.748 -2.583 -11.655 1.00 96.62 176 ALA A CA 1
ATOM 1314 C C . ALA A 1 176 ? 10.060 -3.227 -10.444 1.00 96.62 176 ALA A C 1
ATOM 1316 O O . ALA A 1 176 ? 9.018 -3.880 -10.563 1.00 96.62 176 ALA A O 1
ATOM 1317 N N . THR A 1 177 ? 10.660 -3.039 -9.274 1.00 97.56 177 THR A N 1
ATOM 1318 C CA . THR A 1 177 ? 10.116 -3.515 -8.001 1.00 97.56 177 THR A CA 1
ATOM 1319 C C . THR A 1 177 ? 9.037 -2.565 -7.499 1.00 97.56 177 THR A C 1
ATOM 1321 O O . THR A 1 177 ? 9.002 -1.388 -7.869 1.00 97.56 177 THR A O 1
ATOM 1324 N N . TRP A 1 178 ? 8.140 -3.058 -6.650 1.00 97.94 178 TRP A N 1
ATOM 1325 C CA . TRP A 1 178 ? 7.151 -2.193 -6.010 1.00 97.94 178 TRP A CA 1
ATOM 1326 C C . TRP A 1 178 ? 7.825 -1.190 -5.061 1.00 97.94 178 TRP A C 1
ATOM 1328 O O . TRP A 1 178 ? 8.829 -1.481 -4.407 1.00 97.94 178 TRP A O 1
ATOM 1338 N N . GLY A 1 179 ? 7.282 0.020 -5.010 1.00 97.56 179 GLY A N 1
ATOM 1339 C CA . GLY A 1 179 ? 7.583 1.047 -4.023 1.00 97.56 179 GLY A CA 1
ATOM 1340 C C . GLY A 1 179 ? 6.519 1.106 -2.940 1.00 97.56 179 GLY A C 1
ATOM 1341 O O . GLY A 1 179 ? 6.857 1.072 -1.761 1.00 97.56 179 GLY A O 1
ATOM 1342 N N . VAL A 1 180 ? 5.251 1.156 -3.345 1.00 98.12 180 VAL A N 1
ATOM 1343 C CA . VAL A 1 180 ? 4.110 1.221 -2.428 1.00 98.12 180 VAL A CA 1
ATOM 1344 C C . VAL A 1 180 ? 3.083 0.173 -2.833 1.00 98.12 180 VAL A C 1
ATOM 1346 O O . VAL A 1 180 ? 2.804 0.006 -4.020 1.00 98.12 180 VAL A O 1
ATOM 1349 N N . ILE A 1 181 ? 2.543 -0.540 -1.849 1.00 98.19 181 ILE A N 1
ATOM 1350 C CA . ILE A 1 181 ? 1.362 -1.388 -2.011 1.00 98.19 181 ILE A CA 1
ATOM 1351 C C . ILE A 1 181 ? 0.257 -0.806 -1.145 1.00 98.19 181 ILE A C 1
ATOM 1353 O O . ILE A 1 181 ? 0.440 -0.681 0.062 1.00 98.19 181 ILE A O 1
ATOM 1357 N N . THR A 1 182 ? -0.887 -0.514 -1.748 1.00 97.69 182 THR A N 1
ATOM 1358 C CA . THR A 1 182 ? -2.071 -0.016 -1.053 1.00 97.69 182 THR A CA 1
ATOM 1359 C C . THR A 1 182 ? -3.160 -1.078 -1.078 1.00 97.69 182 THR A C 1
ATOM 1361 O O . THR A 1 182 ? -3.506 -1.603 -2.137 1.00 97.69 182 THR A O 1
ATOM 1364 N N . LEU A 1 183 ? -3.715 -1.383 0.092 1.00 95.62 183 LEU A N 1
ATOM 1365 C CA . LEU A 1 183 ? -4.956 -2.138 0.243 1.00 95.62 183 LEU A CA 1
ATOM 1366 C C . LEU A 1 183 ? -6.046 -1.178 0.683 1.00 95.62 183 LEU A C 1
ATOM 1368 O O . LEU A 1 183 ? -5.866 -0.517 1.702 1.00 95.62 183 LEU A O 1
ATOM 1372 N N . SER A 1 184 ? -7.178 -1.139 -0.009 1.00 95.56 184 SER A N 1
ATOM 1373 C CA . SER A 1 184 ? -8.333 -0.350 0.424 1.00 95.56 184 SER A CA 1
ATOM 1374 C C . SER A 1 184 ? -9.621 -1.155 0.402 1.00 95.56 184 SER A C 1
ATOM 1376 O O . SER A 1 184 ? -9.748 -2.129 -0.341 1.00 95.56 184 SER A O 1
ATOM 1378 N N . LEU A 1 185 ? -10.596 -0.759 1.222 1.00 91.38 185 LEU A N 1
ATOM 1379 C CA . LEU A 1 185 ? -11.945 -1.311 1.118 1.00 91.38 185 LEU A CA 1
ATOM 1380 C C . LEU A 1 185 ? -12.480 -1.065 -0.296 1.00 91.38 185 LEU A C 1
ATOM 1382 O O . LEU A 1 185 ? -12.434 0.063 -0.786 1.00 91.38 185 LEU A O 1
ATOM 1386 N N . ALA A 1 186 ? -12.945 -2.131 -0.952 1.00 84.25 186 ALA A N 1
ATOM 1387 C CA . ALA A 1 186 ? -13.473 -2.019 -2.303 1.00 84.25 186 ALA A CA 1
ATOM 1388 C C . ALA A 1 186 ? -14.722 -1.127 -2.322 1.00 84.25 186 ALA A C 1
ATOM 1390 O O . ALA A 1 186 ? -15.595 -1.252 -1.455 1.00 84.25 186 ALA A O 1
ATOM 1391 N N . SER A 1 187 ? -14.794 -0.262 -3.333 1.00 64.75 187 SER A N 1
ATOM 1392 C CA . SER A 1 187 ? -15.940 0.622 -3.592 1.00 64.75 187 SER A CA 1
ATOM 1393 C C . SER A 1 187 ? -17.079 -0.031 -4.387 1.00 64.75 187 SER A C 1
ATOM 1395 O O . SER A 1 187 ? -16.866 -1.027 -5.134 1.00 64.75 187 SER A O 1
#

Foldseek 3Di:
DAPLVQAFDFCPDPVVLVVQCVLDPVSPDRRAFDWDDDPQWIWTDDQAQQKIFIDGPRGTFKIKGFAPPLDPSHHHHRPPQDWFWFADPNDTFIQGAHSQQFLLSCCVGRNAAPDKDWDAADPVGDPPNFGFFIKGKHAQTQTDPVSPFGWIKMWGFDDPLRTHPNCPPCVGVRSTGTGMIMIGGGD

Sequence (187 aa):
MSLVTLLGQPQGSDDVSRFITSLSSDGDGDVELAVKEYPPVTYASSQEHGISLQFEQGRCQAIDLYNEGAAKGWKCFPKLPWTLTTSVSDKEQMLVIEAHTTGTDFVSILGEPSRKGGGEPLQGGGASGLGPGAWMEWQKVALAPPATVKVDLMVELKGPDARGAQRWDKEKGGKATWGVITLSLAS